Protein AF-A0A0K8T091-F1 (afdb_monomer_lite)

InterPro domains:
  IPR013697 DNA polymerase epsilon, catalytic subunit A, C-terminal [PF08490] (1-32)
  IPR029703 DNA polymerase epsilon catalytic subunit [PTHR10670] (1-314)

Foldseek 3Di:
DCPDPVCVPDADADDWAFPAKQDDDPQAIKGFTDDDPPPRNCRRVPPPDDDDDDDDDDDDDDDPDDPPCPDTDIDGRHLLLLLFDPPVPLSVLLVVLVVVLRVQLVVCVVVVPDPDDDDPPDPPPPDDPDVPQADHQSNDPVSLVVSLCCLLPDSLVSLLVSLVSLCVRDQKDFSVPRPPQPPVVVVDPDGDIDGNSLSSLLSNLVSSCSHVSNNVSSLVSSCVSCVSSVHDCPDPSNDRDRPWDWDKQAFDADPPPRDTGIDTPGRDPQWDADPNDIFGADPPPRDTDDVVVVVVSVVVVVVVVVVCVVPDDDD

Radius of gyration: 24.48 Å; chains: 1; bounding box: 55×67×54 Å

Organism: Lygus hesperus (NCBI:txid30085)

Structure (mmCIF, N/CA/C/O backbone):
data_AF-A0A0K8T091-F1
#
_entry.id   AF-A0A0K8T091-F1
#
loop_
_atom_site.group_PDB
_atom_site.id
_atom_site.type_symbol
_atom_site.label_atom_id
_atom_site.label_alt_id
_atom_site.label_comp_id
_atom_site.label_asym_id
_atom_site.label_entity_id
_atom_site.label_seq_id
_atom_site.pdbx_PDB_ins_code
_atom_site.Cartn_x
_atom_site.Cartn_y
_atom_site.Cartn_z
_atom_site.occupancy
_atom_site.B_iso_or_equiv
_atom_site.auth_seq_id
_atom_site.auth_comp_id
_atom_site.auth_asym_id
_atom_site.auth_atom_id
_atom_site.pdbx_PDB_model_num
ATOM 1 N N . ILE A 1 1 ? 13.531 27.399 -10.467 1.00 62.44 1 ILE A N 1
ATOM 2 C CA . ILE A 1 1 ? 14.689 26.466 -10.498 1.00 62.44 1 ILE A CA 1
ATOM 3 C C . ILE A 1 1 ? 15.254 26.377 -11.910 1.00 62.44 1 ILE A C 1
ATOM 5 O O . ILE A 1 1 ? 16.403 26.752 -12.075 1.00 62.44 1 ILE A O 1
ATOM 9 N N . ARG A 1 2 ? 14.444 26.031 -12.923 1.00 62.47 2 ARG A N 1
ATOM 10 C CA . ARG A 1 2 ? 14.864 25.964 -14.339 1.00 62.47 2 ARG A CA 1
ATOM 11 C C . ARG A 1 2 ? 15.528 27.231 -14.910 1.00 62.47 2 ARG A C 1
ATOM 13 O O . ARG A 1 2 ? 16.331 27.129 -15.818 1.00 62.47 2 ARG A O 1
ATOM 20 N N . SER A 1 3 ? 15.242 28.412 -14.357 1.00 64.62 3 SER A N 1
ATOM 21 C CA . SER A 1 3 ? 15.847 29.687 -14.778 1.00 64.62 3 SER A CA 1
ATOM 22 C C . SER A 1 3 ? 17.256 29.957 -14.231 1.00 64.62 3 SER A C 1
ATOM 24 O O . SER A 1 3 ? 17.820 31.007 -14.525 1.00 64.62 3 SER A O 1
ATOM 26 N N . LYS A 1 4 ? 17.828 29.071 -13.402 1.00 73.75 4 LYS A N 1
ATOM 27 C CA . LYS A 1 4 ? 19.195 29.241 -12.881 1.00 73.75 4 LYS A CA 1
ATOM 28 C C . LYS A 1 4 ? 20.192 28.467 -13.748 1.00 73.75 4 LYS A C 1
ATOM 30 O O . LYS A 1 4 ? 19.947 27.314 -14.094 1.00 73.75 4 LYS A O 1
ATOM 35 N N . GLU A 1 5 ? 21.344 29.078 -14.025 1.00 67.50 5 GLU A N 1
ATOM 36 C CA . GLU A 1 5 ? 22.421 28.518 -14.866 1.00 67.50 5 GLU A CA 1
ATOM 37 C C . GLU A 1 5 ? 22.848 27.098 -14.465 1.00 67.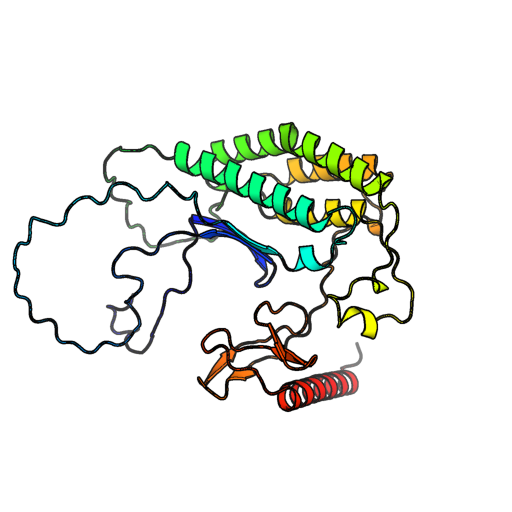50 5 GLU A C 1
ATOM 39 O O . GLU A 1 5 ? 23.002 26.233 -15.320 1.00 67.50 5 GLU A O 1
ATOM 44 N N . LEU A 1 6 ? 22.896 26.813 -13.160 1.00 72.81 6 LEU A N 1
ATOM 45 C CA . LEU A 1 6 ? 23.246 25.499 -12.601 1.00 72.81 6 LEU A CA 1
ATOM 46 C C . LEU A 1 6 ? 22.321 24.337 -13.019 1.00 72.81 6 LEU A C 1
ATOM 48 O O . LEU A 1 6 ? 22.701 23.185 -12.842 1.00 72.81 6 LEU A O 1
ATOM 52 N N . PHE A 1 7 ? 21.122 24.606 -13.548 1.00 72.50 7 PHE A N 1
ATOM 53 C CA . PHE A 1 7 ? 20.117 23.578 -13.856 1.00 72.50 7 PHE A CA 1
ATOM 54 C C . PHE A 1 7 ? 19.773 23.469 -15.351 1.00 72.50 7 PHE A C 1
ATOM 56 O O . PHE A 1 7 ? 18.767 22.855 -15.694 1.00 72.50 7 PHE A O 1
ATOM 63 N N . HIS A 1 8 ? 20.604 24.020 -16.246 1.00 68.12 8 HIS A N 1
ATOM 64 C CA . HIS A 1 8 ? 20.373 23.968 -17.702 1.00 68.12 8 HIS A CA 1
ATOM 65 C C . HIS A 1 8 ? 20.443 22.550 -18.304 1.00 68.12 8 HIS A C 1
ATOM 67 O O . HIS A 1 8 ? 19.979 22.345 -19.419 1.00 68.12 8 HIS A O 1
ATOM 73 N N . GLY A 1 9 ? 20.986 21.570 -17.573 1.00 71.69 9 GLY A N 1
ATOM 74 C CA . GLY A 1 9 ? 21.021 20.157 -17.972 1.00 71.69 9 GLY A CA 1
ATOM 75 C C . GLY A 1 9 ? 19.934 19.282 -17.339 1.00 71.69 9 GLY A C 1
ATOM 76 O O . GLY A 1 9 ? 20.007 18.065 -17.465 1.00 71.69 9 GLY A O 1
ATOM 77 N N . ILE A 1 10 ? 18.968 19.863 -16.616 1.00 75.56 10 ILE A N 1
ATOM 78 C CA . ILE A 1 10 ? 17.930 19.102 -15.909 1.00 75.56 10 ILE A CA 1
ATOM 79 C C . ILE A 1 10 ? 16.576 19.322 -16.581 1.00 75.56 10 ILE A C 1
ATOM 81 O O . ILE A 1 10 ? 15.999 20.409 -16.509 1.00 75.56 10 ILE A O 1
ATOM 85 N N . GLN A 1 11 ? 16.035 18.256 -17.166 1.00 72.44 11 GLN A N 1
ATOM 86 C CA . GLN A 1 11 ? 14.636 18.191 -17.570 1.00 72.44 11 GLN A CA 1
ATOM 87 C C . GLN A 1 11 ? 13.821 17.603 -16.414 1.00 72.44 11 GLN A C 1
ATOM 89 O O . GLN A 1 11 ? 14.150 16.553 -15.873 1.00 72.44 11 GLN A O 1
ATOM 94 N N . MET A 1 12 ? 12.764 18.301 -16.012 1.00 74.94 12 MET A N 1
ATOM 95 C CA . MET A 1 12 ? 11.788 17.809 -15.038 1.00 74.94 12 MET A CA 1
ATOM 96 C C . MET A 1 12 ? 10.432 17.835 -15.722 1.00 74.94 12 MET A C 1
ATOM 98 O O . MET A 1 12 ? 10.147 18.803 -16.415 1.00 74.94 12 MET A O 1
ATOM 102 N N . THR A 1 13 ? 9.589 16.845 -15.504 1.00 74.69 13 THR A N 1
ATOM 103 C CA . THR A 1 13 ? 8.189 16.844 -15.944 1.00 74.69 13 THR A CA 1
ATOM 104 C C . THR A 1 13 ? 7.305 16.614 -14.730 1.00 74.69 13 THR A C 1
ATOM 106 O O . THR A 1 13 ? 7.729 16.007 -13.744 1.00 74.69 13 THR A O 1
ATOM 109 N N . TYR A 1 14 ? 6.088 17.145 -14.769 1.00 78.75 14 TYR A N 1
ATOM 110 C CA . TYR A 1 14 ? 5.086 16.844 -13.756 1.00 78.75 14 TYR A CA 1
ATOM 111 C C . TYR A 1 14 ? 4.308 15.621 -14.225 1.00 78.75 14 TYR A C 1
ATOM 113 O O . TYR A 1 14 ? 3.779 15.631 -15.329 1.00 78.75 14 TYR A O 1
ATOM 121 N N . ASN A 1 15 ? 4.270 14.574 -13.405 1.00 75.12 15 ASN A N 1
ATOM 122 C CA . ASN A 1 15 ? 3.468 13.388 -13.701 1.00 75.12 15 ASN A CA 1
ATOM 123 C C . ASN A 1 15 ? 2.081 13.507 -13.057 1.00 75.12 15 ASN A C 1
ATOM 125 O O . ASN A 1 15 ? 1.057 13.367 -13.712 1.00 75.12 15 ASN A O 1
ATOM 129 N N . GLN A 1 16 ? 2.047 13.817 -11.761 1.00 79.44 16 GLN A N 1
ATOM 130 C CA . GLN A 1 16 ? 0.814 13.890 -10.983 1.00 79.44 16 GLN A CA 1
ATOM 131 C C . GLN A 1 16 ? 0.869 15.050 -9.991 1.00 79.44 16 GLN A C 1
ATOM 133 O O . GLN A 1 16 ? 1.943 15.459 -9.540 1.00 79.44 16 GLN A O 1
ATOM 138 N N . CYS A 1 17 ? -0.309 15.563 -9.649 1.00 86.06 17 CYS A N 1
ATOM 139 C CA . CYS A 1 17 ? -0.518 16.540 -8.593 1.00 86.06 17 CYS A CA 1
ATOM 140 C C . CYS A 1 17 ? -1.515 15.958 -7.589 1.00 86.06 17 CYS A C 1
ATOM 142 O O . CYS A 1 17 ? -2.469 15.292 -7.986 1.00 86.06 17 CYS A O 1
ATOM 144 N N . TRP A 1 18 ? -1.283 16.197 -6.302 1.00 89.56 18 TRP A N 1
ATOM 145 C CA . TRP A 1 18 ? -2.121 15.702 -5.216 1.00 89.56 18 TRP A CA 1
ATOM 146 C C . TRP A 1 18 ? -2.543 16.868 -4.336 1.00 89.56 18 TRP A C 1
ATOM 148 O O . TRP A 1 18 ? -1.690 17.641 -3.898 1.00 89.56 18 TRP A O 1
ATOM 158 N N . GLU A 1 19 ? -3.838 16.973 -4.058 1.00 89.00 19 GLU A N 1
ATOM 159 C CA . GLU A 1 19 ? -4.369 17.947 -3.094 1.00 89.00 19 GLU A CA 1
ATOM 160 C C . GLU A 1 19 ? -4.463 17.347 -1.692 1.00 89.00 19 GLU A C 1
ATOM 162 O O . GLU A 1 19 ? -4.237 18.025 -0.692 1.00 89.00 19 GLU A O 1
ATOM 167 N N . TYR A 1 20 ? -4.726 16.043 -1.624 1.00 90.75 20 TYR A N 1
ATOM 168 C CA . TYR A 1 20 ? -4.659 15.247 -0.409 1.00 90.75 20 TYR A CA 1
ATOM 169 C C . TYR A 1 20 ? -4.075 13.879 -0.750 1.00 90.75 20 TYR A C 1
ATOM 171 O O . TYR A 1 20 ? -4.481 13.274 -1.737 1.00 90.75 20 TYR A O 1
ATOM 179 N N . LEU A 1 21 ? -3.118 13.393 0.041 1.00 93.06 21 LEU A N 1
ATOM 180 C CA . LEU A 1 21 ? -2.424 12.133 -0.215 1.00 93.06 21 LEU A CA 1
ATOM 181 C C . LEU A 1 21 ? -2.157 11.400 1.098 1.00 93.06 21 LEU A C 1
ATOM 183 O O . LEU A 1 21 ? -1.539 11.944 2.011 1.00 93.06 21 LEU A O 1
ATOM 187 N N . MET A 1 22 ? -2.582 10.144 1.153 1.00 94.06 22 MET A N 1
ATOM 188 C CA . MET A 1 22 ? -2.135 9.158 2.126 1.00 94.06 22 MET A CA 1
ATOM 189 C C . MET A 1 22 ? -1.116 8.257 1.432 1.00 94.06 22 MET A C 1
ATOM 191 O O . MET A 1 22 ? -1.416 7.644 0.408 1.00 94.06 22 MET A O 1
ATOM 195 N N . TRP A 1 23 ? 0.094 8.191 1.977 1.00 94.25 23 TRP A N 1
ATOM 196 C CA . TRP A 1 23 ? 1.214 7.491 1.357 1.00 94.25 23 TRP A CA 1
ATOM 197 C C . TRP A 1 23 ? 1.823 6.511 2.360 1.00 94.25 23 TRP A C 1
ATOM 199 O O . TRP A 1 23 ? 2.210 6.928 3.451 1.00 94.25 23 TRP A O 1
ATOM 209 N N . LEU A 1 24 ? 1.907 5.227 1.997 1.00 93.88 24 LEU A N 1
ATOM 210 C CA . LEU A 1 24 ? 2.607 4.188 2.765 1.00 93.88 24 LEU A CA 1
ATOM 211 C C . LEU A 1 24 ? 3.875 3.708 2.056 1.00 93.88 24 LEU A C 1
ATOM 213 O O . LEU A 1 24 ? 4.910 3.577 2.705 1.00 93.88 24 LEU A O 1
ATOM 217 N N . ASP A 1 25 ? 3.773 3.415 0.760 1.00 92.00 25 ASP A N 1
ATOM 218 C CA . ASP A 1 25 ? 4.877 3.031 -0.121 1.00 92.00 25 ASP A CA 1
ATOM 219 C C . ASP A 1 25 ? 4.509 3.319 -1.603 1.00 92.00 25 ASP A C 1
ATOM 221 O O . ASP A 1 25 ? 3.380 3.744 -1.880 1.00 92.00 25 ASP A O 1
ATOM 225 N N . PRO A 1 26 ? 5.414 3.134 -2.589 1.00 89.12 26 PRO A N 1
ATOM 226 C CA . PRO A 1 26 ? 5.085 3.355 -4.001 1.00 89.12 26 PRO A CA 1
ATOM 227 C C . PRO A 1 26 ? 3.880 2.549 -4.522 1.00 89.12 26 PRO A C 1
ATOM 229 O O . PRO A 1 26 ? 3.174 3.031 -5.406 1.00 89.12 26 PRO A O 1
ATOM 232 N N . ALA A 1 27 ? 3.615 1.363 -3.969 1.00 90.38 27 ALA A N 1
ATOM 233 C CA . ALA A 1 27 ? 2.507 0.481 -4.343 1.00 90.38 27 ALA A CA 1
ATOM 234 C C . ALA A 1 27 ? 1.260 0.643 -3.452 1.00 90.38 27 ALA A C 1
ATOM 236 O O . ALA A 1 27 ? 0.197 0.110 -3.766 1.00 90.38 27 ALA A O 1
ATOM 237 N N . ASN A 1 28 ? 1.383 1.381 -2.348 1.00 93.44 28 ASN A N 1
ATOM 238 C CA . ASN A 1 28 ? 0.340 1.615 -1.359 1.00 93.44 28 ASN A CA 1
ATOM 239 C C . ASN A 1 28 ? 0.195 3.117 -1.093 1.00 93.44 28 ASN A C 1
ATOM 241 O O . ASN A 1 28 ? 0.795 3.680 -0.173 1.00 93.44 28 ASN A O 1
ATOM 245 N N . HIS A 1 29 ? -0.619 3.773 -1.910 1.00 94.94 29 HIS A N 1
ATOM 246 C CA . HIS A 1 29 ? -0.971 5.173 -1.763 1.00 94.94 29 HIS A CA 1
ATOM 247 C C . HIS A 1 29 ? -2.372 5.458 -2.307 1.00 94.94 29 HIS A C 1
ATOM 249 O O . HIS A 1 29 ? -2.874 4.813 -3.224 1.00 94.94 29 HIS A O 1
ATOM 255 N N . GLY A 1 30 ? -3.007 6.492 -1.778 1.00 95.12 30 GLY A N 1
ATOM 256 C CA . GLY A 1 30 ? -4.276 6.962 -2.304 1.00 95.12 30 GLY A CA 1
ATOM 257 C C . GLY A 1 30 ? -4.564 8.378 -1.864 1.00 95.12 30 GLY A C 1
ATOM 258 O O . GLY A 1 30 ? -4.024 8.861 -0.869 1.00 95.12 30 GLY A O 1
ATOM 259 N N . GLY A 1 31 ? -5.395 9.069 -2.621 1.00 94.25 31 GLY A N 1
ATOM 260 C CA . GLY A 1 31 ? -5.594 10.488 -2.409 1.00 94.25 31 GLY A CA 1
ATOM 261 C C . GLY A 1 31 ? -6.461 11.122 -3.473 1.00 94.25 31 GLY A C 1
ATOM 262 O O . GLY A 1 31 ? -6.962 10.453 -4.372 1.00 94.25 31 GLY A O 1
ATOM 263 N N . ILE A 1 32 ? -6.606 12.432 -3.365 1.00 93.12 32 ILE A N 1
ATOM 264 C CA . ILE A 1 32 ? -7.355 13.244 -4.312 1.00 93.12 32 ILE A CA 1
ATOM 265 C C . ILE A 1 32 ? -6.381 13.873 -5.288 1.00 93.12 32 ILE A C 1
ATOM 267 O O . ILE A 1 32 ? -5.465 14.611 -4.894 1.00 93.12 32 ILE A O 1
ATOM 271 N N . ARG A 1 33 ? -6.571 13.533 -6.563 1.00 91.19 33 ARG A N 1
ATOM 272 C CA . ARG A 1 33 ? -5.761 14.065 -7.648 1.00 91.19 33 ARG A CA 1
ATOM 273 C C . ARG A 1 33 ? -6.110 15.536 -7.846 1.00 91.19 33 ARG A C 1
ATOM 275 O O . ARG A 1 33 ? -7.268 15.894 -8.022 1.00 91.19 33 ARG A O 1
ATOM 282 N N . GLY A 1 34 ? -5.082 16.373 -7.825 1.00 86.81 34 GLY A N 1
ATOM 283 C CA . GLY A 1 34 ? -5.188 17.788 -8.146 1.00 86.81 34 GLY A CA 1
ATOM 284 C C . GLY A 1 34 ? -5.024 18.051 -9.633 1.00 86.81 34 GLY A C 1
ATOM 285 O O . GLY A 1 34 ? -4.370 17.294 -10.357 1.00 86.81 34 GLY A O 1
ATOM 286 N N . THR A 1 35 ? -5.552 19.184 -10.083 1.00 83.44 35 THR A N 1
ATOM 287 C CA . THR A 1 35 ? -5.293 19.677 -11.440 1.00 83.44 35 THR A CA 1
ATOM 288 C C . THR A 1 35 ? -3.956 20.413 -11.501 1.00 83.44 35 THR A C 1
ATOM 290 O O . THR A 1 35 ? -3.659 21.264 -10.659 1.00 83.44 35 THR A O 1
ATOM 293 N N . LEU A 1 36 ? -3.132 20.117 -12.510 1.00 78.12 36 LEU A N 1
ATOM 294 C CA . LEU A 1 36 ? -1.927 20.906 -12.760 1.00 78.12 36 LEU A CA 1
ATOM 295 C C . LEU A 1 36 ? -2.320 22.322 -13.225 1.00 78.12 36 LEU A C 1
ATOM 297 O O . LEU A 1 36 ? -3.209 22.455 -14.069 1.00 78.12 36 LEU A O 1
ATOM 301 N N . PRO A 1 37 ? -1.648 23.387 -12.744 1.00 73.25 37 PRO A N 1
ATOM 302 C CA . PRO A 1 37 ? -1.883 24.737 -13.241 1.00 73.25 37 PRO A CA 1
ATOM 303 C C . PRO A 1 37 ? -1.727 24.821 -14.766 1.00 73.25 37 PRO A C 1
ATOM 305 O O . PRO A 1 37 ? -0.837 24.192 -15.347 1.00 73.25 37 PRO A O 1
ATOM 308 N N . ARG A 1 38 ? -2.560 25.639 -15.421 1.00 66.81 38 ARG A N 1
ATOM 309 C CA . ARG A 1 38 ? -2.486 25.859 -16.876 1.00 66.81 38 ARG A CA 1
ATOM 310 C C . ARG A 1 38 ? -1.067 26.296 -17.275 1.00 66.81 38 ARG A C 1
ATOM 312 O O . ARG A 1 38 ? -0.503 27.203 -16.665 1.00 66.81 38 ARG A O 1
ATOM 319 N N . GLY A 1 39 ? -0.484 25.630 -18.275 1.00 64.88 39 GLY A N 1
ATOM 320 C CA . GLY A 1 39 ? 0.890 25.862 -18.745 1.00 64.88 39 GLY A CA 1
ATOM 321 C C . GLY A 1 39 ? 1.991 25.075 -18.015 1.00 64.88 39 GLY A C 1
ATOM 322 O O . GLY A 1 39 ? 3.144 25.147 -18.433 1.00 64.88 39 GLY A O 1
ATOM 323 N N . LEU A 1 40 ? 1.673 24.310 -16.957 1.00 65.38 40 LEU A N 1
ATOM 324 C CA . LEU A 1 40 ? 2.628 23.389 -16.316 1.00 65.38 40 LEU A CA 1
ATOM 325 C C . LEU A 1 40 ? 2.614 21.974 -16.917 1.00 65.38 40 LEU A C 1
ATOM 327 O O . LEU A 1 40 ? 3.644 21.305 -16.851 1.00 65.38 40 LEU A O 1
ATOM 331 N N . GLY A 1 41 ? 1.495 21.535 -17.505 1.00 58.16 41 GLY A N 1
ATOM 332 C CA . GLY A 1 41 ? 1.387 20.233 -18.183 1.00 58.16 41 GLY A CA 1
ATOM 333 C C . GLY A 1 41 ? 2.317 20.120 -19.396 1.00 58.16 41 GLY A C 1
ATOM 334 O O . GLY A 1 41 ? 3.060 19.152 -19.510 1.00 58.16 41 GLY A O 1
ATOM 335 N N . ASP A 1 42 ? 2.388 21.179 -20.208 1.00 53.03 42 ASP A N 1
ATOM 336 C CA . ASP A 1 42 ? 3.240 21.249 -21.409 1.00 53.03 42 ASP A CA 1
ATOM 337 C C . ASP A 1 42 ? 4.708 21.580 -21.095 1.00 53.03 42 ASP A C 1
ATOM 339 O O . ASP A 1 42 ? 5.567 21.599 -21.978 1.00 53.03 42 ASP A O 1
ATOM 343 N N . ALA A 1 43 ? 5.032 21.871 -19.830 1.00 50.28 43 ALA A N 1
ATOM 344 C CA . ALA A 1 43 ? 6.352 22.320 -19.407 1.00 50.28 43 ALA A CA 1
ATOM 345 C C . ALA A 1 43 ? 7.341 21.146 -19.307 1.00 50.28 43 ALA A C 1
ATOM 347 O O . ALA A 1 43 ? 7.941 20.912 -18.252 1.00 50.28 43 ALA A O 1
ATOM 348 N N . GLY A 1 44 ? 7.543 20.433 -20.410 1.00 45.72 44 GLY A N 1
ATOM 349 C CA . GLY A 1 44 ? 8.484 19.327 -20.534 1.00 45.72 44 GLY A CA 1
ATOM 350 C C . GLY A 1 44 ? 8.425 18.586 -21.868 1.00 45.72 44 GLY A C 1
ATOM 351 O O . GLY A 1 44 ? 9.362 17.844 -22.159 1.00 45.72 44 GLY A O 1
ATOM 352 N N . GLU A 1 45 ? 7.413 18.837 -22.700 1.00 41.12 45 GLU A N 1
ATOM 353 C CA . GLU A 1 45 ? 7.468 18.500 -24.119 1.00 41.12 45 GLU A CA 1
ATOM 354 C C . GLU A 1 45 ? 8.234 19.610 -24.838 1.00 41.12 45 GLU A C 1
ATOM 356 O O . GLU A 1 45 ? 7.830 20.772 -24.853 1.00 41.12 45 GLU A O 1
ATOM 361 N N . GLY A 1 46 ? 9.406 19.276 -25.374 1.00 40.75 46 GLY A N 1
ATOM 362 C CA . GLY A 1 46 ? 10.221 20.198 -26.154 1.00 40.75 46 GLY A CA 1
ATOM 363 C C . GLY A 1 46 ? 9.539 20.539 -27.473 1.00 40.75 46 GLY A C 1
ATOM 364 O O . GLY A 1 46 ? 9.935 20.025 -28.513 1.00 40.75 46 GLY A O 1
ATOM 365 N N . ASN A 1 47 ? 8.528 21.405 -27.445 1.00 31.78 47 ASN A N 1
ATOM 366 C CA . ASN A 1 47 ? 8.032 22.037 -28.652 1.00 31.78 47 ASN A CA 1
ATOM 367 C C . ASN A 1 47 ? 8.841 23.317 -28.868 1.00 31.78 47 ASN A C 1
ATOM 369 O O . ASN A 1 47 ? 8.551 24.382 -28.321 1.00 31.78 47 ASN A O 1
ATOM 373 N N . ASP A 1 48 ? 9.912 23.173 -29.643 1.00 36.28 48 ASP A N 1
ATOM 374 C CA . ASP A 1 48 ? 10.671 24.274 -30.218 1.00 36.28 48 ASP A CA 1
ATOM 375 C C . ASP A 1 48 ? 9.762 25.052 -31.182 1.00 36.28 48 ASP A C 1
ATOM 377 O O . ASP A 1 48 ? 9.692 24.788 -32.382 1.00 36.28 48 ASP A O 1
ATOM 381 N N . ARG A 1 49 ? 8.981 25.986 -30.633 1.00 31.55 49 ARG A N 1
ATOM 382 C CA . ARG A 1 49 ? 8.302 27.034 -31.392 1.00 31.55 49 ARG A CA 1
ATOM 383 C C . ARG A 1 49 ? 8.506 28.366 -30.694 1.00 31.55 49 ARG A C 1
ATOM 385 O O . ARG A 1 49 ? 7.802 28.746 -29.766 1.00 31.55 49 ARG A O 1
ATOM 392 N N . THR A 1 50 ? 9.541 29.034 -31.182 1.00 30.38 50 THR A N 1
ATOM 393 C CA . THR A 1 50 ? 9.787 30.475 -31.194 1.00 30.38 50 THR A CA 1
ATOM 394 C C . THR A 1 50 ? 8.607 31.317 -30.687 1.00 30.38 50 THR A C 1
ATOM 396 O O . THR A 1 50 ? 7.588 31.461 -31.359 1.00 30.38 50 THR A O 1
ATOM 399 N N . LEU A 1 51 ? 8.783 31.934 -29.517 1.00 28.66 51 LEU A N 1
ATOM 400 C CA . LEU A 1 51 ? 7.934 33.018 -29.028 1.00 28.66 51 LEU A CA 1
ATOM 401 C C . LEU A 1 51 ? 8.096 34.242 -29.944 1.00 28.66 51 LEU A C 1
ATOM 403 O O . LEU A 1 51 ? 8.980 35.072 -29.738 1.00 28.66 51 LEU A O 1
ATOM 407 N N . SER A 1 52 ? 7.226 34.381 -30.941 1.00 27.55 52 SER A N 1
ATOM 408 C CA . SER A 1 52 ? 6.873 35.692 -31.478 1.00 27.55 52 SER A CA 1
ATOM 409 C C . SER A 1 52 ? 5.709 36.242 -30.661 1.00 27.55 52 SER A C 1
ATOM 411 O O . SER A 1 52 ? 4.572 35.793 -30.783 1.00 27.55 52 SER A O 1
ATOM 413 N N . VAL A 1 53 ? 6.014 37.221 -29.815 1.00 36.41 53 VAL A N 1
ATOM 414 C CA . VAL A 1 53 ? 5.034 38.073 -29.146 1.00 36.41 53 VAL A CA 1
ATOM 415 C C . VAL A 1 53 ? 4.297 38.893 -30.206 1.00 36.41 53 VAL A C 1
ATOM 417 O O . VAL A 1 53 ? 4.857 39.851 -30.735 1.00 36.41 53 VAL A O 1
ATOM 420 N N . HIS A 1 54 ? 3.033 38.576 -30.472 1.00 28.23 54 HIS A N 1
ATOM 421 C CA . HIS A 1 54 ? 2.060 39.581 -30.894 1.00 28.23 54 HIS A CA 1
ATOM 422 C C . HIS A 1 54 ? 0.708 39.291 -30.257 1.00 28.23 54 HIS A C 1
ATOM 424 O O . HIS A 1 54 ? 0.133 38.226 -30.448 1.00 28.23 54 HIS A O 1
ATOM 430 N N . GLY A 1 55 ? 0.268 40.245 -29.435 1.00 40.34 55 GLY A N 1
ATOM 431 C CA . GLY A 1 55 ? -1.024 40.209 -28.783 1.00 40.34 55 GLY A CA 1
ATOM 432 C C . GLY A 1 55 ? -2.143 40.415 -29.791 1.00 40.34 55 GLY A C 1
ATOM 433 O O . GLY A 1 55 ? -2.080 41.324 -30.618 1.00 40.34 55 GLY A O 1
ATOM 434 N N . THR A 1 56 ? -3.183 39.610 -29.653 1.00 26.77 56 THR A N 1
ATOM 435 C CA . THR A 1 56 ? -4.523 39.936 -30.117 1.00 26.77 56 THR A CA 1
ATOM 436 C C . THR A 1 56 ? -5.468 39.634 -28.965 1.00 26.77 56 THR A C 1
ATOM 438 O O . THR A 1 56 ? -5.427 38.562 -28.367 1.00 26.77 56 THR A O 1
ATOM 441 N N . ASN A 1 57 ? -6.219 40.664 -28.584 1.00 39.75 57 ASN A N 1
ATOM 442 C CA . ASN A 1 57 ? -7.361 40.560 -27.694 1.00 39.75 57 ASN A CA 1
ATOM 443 C C . ASN A 1 57 ? -8.415 39.712 -28.403 1.00 39.75 57 ASN A C 1
ATOM 445 O O . ASN A 1 57 ? -8.886 40.143 -29.451 1.00 39.75 57 ASN A O 1
ATOM 449 N N . ASP A 1 58 ? -8.794 38.584 -27.818 1.00 32.31 58 ASP A N 1
ATOM 450 C CA . ASP A 1 58 ? -10.030 37.885 -28.160 1.00 32.31 58 ASP A CA 1
ATOM 451 C C . ASP A 1 58 ? -10.844 37.733 -26.868 1.00 32.31 58 ASP A C 1
ATOM 453 O O . ASP A 1 58 ? -10.706 36.787 -26.092 1.00 32.31 58 ASP A O 1
ATOM 457 N N . GLU A 1 59 ? -11.629 38.778 -26.600 1.00 42.16 59 GLU A N 1
ATOM 458 C CA . GLU A 1 59 ? -12.869 38.694 -25.836 1.00 42.16 59 GLU A CA 1
ATOM 459 C C . GLU A 1 59 ? -13.879 37.990 -26.753 1.00 42.16 59 GLU A C 1
ATOM 461 O O . GLU A 1 59 ? -14.301 38.610 -27.720 1.00 42.16 59 GLU A O 1
ATOM 466 N N . ASP A 1 60 ? -14.159 36.702 -26.520 1.00 40.31 60 ASP A N 1
ATOM 467 C CA . ASP A 1 60 ? -15.389 35.966 -26.892 1.00 40.31 60 ASP A CA 1
ATOM 468 C C . ASP A 1 60 ? -15.091 34.457 -26.995 1.00 40.31 60 ASP A C 1
ATOM 470 O O . ASP A 1 60 ? -14.920 33.903 -28.077 1.00 40.31 60 ASP A O 1
ATOM 474 N N . GLU A 1 61 ? -15.072 33.758 -25.857 1.00 35.81 61 GLU A N 1
ATOM 475 C CA . GLU A 1 61 ? -15.311 32.308 -25.835 1.00 35.81 61 GLU A CA 1
ATOM 476 C C . GLU A 1 61 ? -16.561 32.058 -24.979 1.00 35.81 61 GLU A C 1
ATOM 478 O O . GLU A 1 61 ? -16.609 32.496 -23.822 1.00 35.81 61 GLU A O 1
ATOM 483 N N . PRO A 1 62 ? -17.616 31.431 -25.533 1.00 34.41 62 PRO A N 1
ATOM 484 C CA . PRO A 1 62 ? -18.870 31.247 -24.830 1.00 34.41 62 PRO A CA 1
ATOM 485 C C . PRO A 1 62 ? -18.673 30.302 -23.644 1.00 34.41 62 PRO A C 1
ATOM 487 O O . PRO A 1 62 ? -18.145 29.199 -23.785 1.00 34.41 62 PRO A O 1
ATOM 490 N N . PHE A 1 63 ? -19.155 30.744 -22.481 1.00 36.69 63 PHE A N 1
ATOM 491 C CA . PHE A 1 63 ? -19.370 29.920 -21.298 1.00 36.69 63 PHE A CA 1
ATOM 492 C C . PHE A 1 63 ? -20.105 28.633 -21.697 1.00 36.69 63 PHE A C 1
ATOM 494 O O . PHE A 1 63 ? -21.297 28.658 -22.005 1.00 36.69 63 PHE A O 1
ATOM 501 N N . ARG A 1 64 ? -19.388 27.509 -21.698 1.00 37.44 64 ARG A N 1
ATOM 502 C CA . ARG A 1 64 ? -19.999 26.189 -21.561 1.00 37.44 64 ARG A CA 1
ATOM 503 C C . ARG A 1 64 ? -20.229 25.961 -20.070 1.00 37.44 64 ARG A C 1
ATOM 505 O O . ARG A 1 64 ? -19.352 25.457 -19.382 1.00 37.44 64 ARG A O 1
ATOM 512 N N . ASP A 1 65 ? -21.379 26.429 -19.596 1.00 42.84 65 ASP A N 1
ATOM 513 C CA . ASP A 1 65 ? -22.071 25.790 -18.474 1.00 42.84 65 ASP A CA 1
ATOM 514 C C . ASP A 1 65 ? -22.505 24.386 -18.934 1.00 42.84 65 ASP A C 1
ATOM 516 O O . ASP A 1 65 ? -22.846 24.216 -20.106 1.00 42.84 65 ASP A O 1
ATOM 520 N N . ASP A 1 66 ? -22.489 23.423 -18.009 1.00 38.25 66 ASP A N 1
ATOM 521 C CA . ASP A 1 66 ? -22.802 21.985 -18.148 1.00 38.25 66 ASP A CA 1
ATOM 522 C C . ASP A 1 66 ? -21.591 21.027 -18.250 1.00 38.25 66 ASP A C 1
ATOM 524 O O . ASP A 1 66 ? -21.609 20.056 -19.007 1.00 38.25 66 ASP A O 1
ATOM 528 N N . GLU A 1 67 ? -20.554 21.226 -17.430 1.00 46.34 67 GLU A N 1
ATOM 529 C CA . GLU A 1 67 ? -19.861 20.069 -16.842 1.00 46.34 67 GLU A CA 1
ATOM 530 C C . GLU A 1 67 ? -20.570 19.782 -15.515 1.00 46.34 67 GLU A C 1
ATOM 532 O O . GLU A 1 67 ? -20.479 20.570 -14.573 1.00 46.34 67 GLU A O 1
ATOM 537 N N . GLU A 1 68 ? -21.358 18.702 -15.460 1.00 42.41 68 GLU A N 1
ATOM 538 C CA . GLU A 1 68 ? -21.782 18.117 -14.186 1.00 42.41 68 GLU A CA 1
ATOM 539 C C . GLU A 1 68 ? -20.531 18.050 -13.302 1.00 42.41 68 GLU A C 1
ATOM 541 O O . GLU A 1 68 ? -19.544 17.463 -13.735 1.00 42.41 68 GLU A O 1
ATOM 546 N N . GLU A 1 69 ? -20.534 18.721 -12.142 1.00 49.41 69 GLU A N 1
ATOM 547 C CA . GLU A 1 69 ? -19.416 18.751 -11.186 1.00 49.41 69 GLU A CA 1
ATOM 548 C C . GLU A 1 69 ? -19.083 17.309 -10.764 1.00 49.41 69 GLU A C 1
ATOM 550 O O . GLU A 1 69 ? -19.565 16.790 -9.753 1.00 49.41 69 GLU A O 1
ATOM 555 N N . GLU A 1 70 ? -18.298 16.618 -11.586 1.00 58.47 70 GLU A N 1
ATOM 556 C CA . GLU A 1 70 ? -17.764 15.308 -11.289 1.00 58.47 70 GLU A CA 1
ATOM 557 C C . GLU A 1 70 ? -16.810 15.547 -10.122 1.00 58.47 70 GLU A C 1
ATOM 559 O O . GLU A 1 70 ? -15.846 16.311 -10.220 1.00 58.47 70 GLU A O 1
ATOM 564 N N . GLY A 1 71 ? -17.174 15.012 -8.954 1.00 66.81 71 GLY A N 1
ATOM 565 C CA . GLY A 1 71 ? -16.416 15.230 -7.728 1.00 66.81 71 GLY A CA 1
ATOM 566 C C . GLY A 1 71 ? -14.928 14.889 -7.908 1.00 66.81 71 GLY A C 1
ATOM 567 O O . GLY A 1 71 ? -14.564 14.163 -8.833 1.00 66.81 71 GLY A O 1
ATOM 568 N N . PRO A 1 72 ? -14.052 15.376 -7.015 1.00 83.19 72 PRO A N 1
ATOM 569 C CA . PRO A 1 72 ? -12.607 15.193 -7.145 1.00 83.19 72 PRO A CA 1
ATOM 570 C C . PRO A 1 72 ? -12.222 13.722 -7.379 1.00 83.19 72 PRO A C 1
ATOM 572 O O . PRO A 1 72 ? -12.686 12.835 -6.658 1.00 83.19 72 PRO A O 1
ATOM 575 N N . GLU A 1 73 ? -11.347 13.465 -8.358 1.00 90.25 73 GLU A N 1
ATOM 576 C CA . GLU A 1 73 ? -10.885 12.111 -8.692 1.00 90.25 73 GLU A CA 1
ATOM 577 C C . GLU A 1 73 ? -10.097 11.513 -7.513 1.00 90.25 73 GLU A C 1
ATOM 579 O O . GLU A 1 73 ? -9.018 11.993 -7.146 1.00 90.25 73 GLU A O 1
ATOM 584 N N . ILE A 1 74 ? -10.631 10.437 -6.926 1.00 92.50 74 ILE A N 1
ATOM 585 C CA . ILE A 1 74 ? -9.968 9.683 -5.857 1.00 92.50 74 ILE A CA 1
ATOM 586 C C . ILE A 1 74 ? -9.172 8.535 -6.472 1.00 92.50 74 ILE A C 1
ATOM 588 O O . ILE A 1 74 ? -9.734 7.592 -7.029 1.00 92.50 74 ILE A O 1
ATOM 59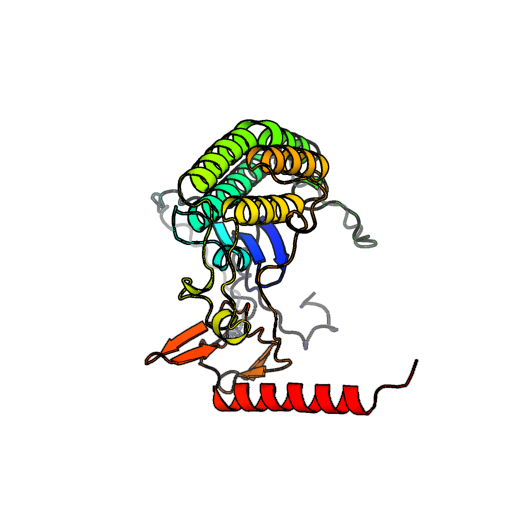2 N N . VAL A 1 75 ? -7.855 8.571 -6.298 1.00 93.44 75 VAL A N 1
ATOM 593 C CA . VAL A 1 75 ? -6.962 7.473 -6.670 1.00 93.44 75 VAL A CA 1
ATOM 594 C C . VAL A 1 75 ? -6.823 6.515 -5.488 1.00 93.44 75 VAL A C 1
ATOM 596 O O . VAL A 1 75 ? -6.526 6.933 -4.369 1.00 93.44 75 VAL A O 1
ATOM 599 N N . MET A 1 76 ? -7.004 5.219 -5.747 1.00 93.94 76 MET A N 1
ATOM 600 C CA . MET A 1 76 ? -7.016 4.147 -4.743 1.00 93.94 76 MET A CA 1
ATOM 601 C C . MET A 1 76 ? -5.979 3.058 -5.061 1.00 93.94 76 MET A C 1
ATOM 603 O O . MET A 1 76 ? -6.332 1.896 -5.246 1.00 93.94 76 MET A O 1
ATOM 607 N N . ASN A 1 77 ? -4.695 3.419 -5.134 1.00 93.62 77 ASN A N 1
ATOM 608 C CA . ASN A 1 77 ? -3.615 2.474 -5.434 1.00 93.62 77 ASN A CA 1
ATOM 609 C C . ASN A 1 77 ? -3.115 1.769 -4.159 1.00 93.62 77 ASN A C 1
ATOM 611 O O . ASN A 1 77 ? -2.063 2.101 -3.620 1.00 93.62 77 ASN A O 1
ATOM 615 N N . TRP A 1 78 ? -3.892 0.809 -3.657 1.00 94.00 78 TRP A N 1
ATOM 616 C CA . TRP A 1 78 ? -3.586 0.064 -2.432 1.00 94.00 78 TRP A CA 1
ATOM 617 C C . TRP A 1 78 ? -3.333 -1.413 -2.730 1.00 94.00 78 TRP A C 1
ATOM 619 O O . TRP A 1 78 ? -4.242 -2.233 -2.590 1.00 94.00 78 TRP A O 1
ATOM 629 N N . ASN A 1 79 ? -2.097 -1.764 -3.092 1.00 91.75 79 ASN A N 1
ATOM 630 C CA . ASN A 1 79 ? -1.688 -3.150 -3.333 1.00 91.75 79 ASN A CA 1
ATOM 631 C C . ASN A 1 79 ? -2.050 -4.091 -2.164 1.00 91.75 79 ASN A C 1
ATOM 633 O O . ASN A 1 79 ? -2.550 -5.187 -2.394 1.00 91.75 79 ASN A O 1
ATOM 637 N N . LEU A 1 80 ? -1.923 -3.638 -0.910 1.00 90.75 80 LEU A N 1
ATOM 638 C CA . LEU A 1 80 ? -2.279 -4.423 0.279 1.00 90.75 80 LEU A CA 1
ATOM 639 C C . LEU A 1 80 ? -3.737 -4.909 0.280 1.00 90.75 80 LEU A C 1
ATOM 641 O O . LEU A 1 80 ? -4.055 -5.909 0.920 1.00 90.75 80 LEU A O 1
ATOM 645 N N . SER A 1 81 ? -4.627 -4.218 -0.440 1.00 92.00 81 SER A N 1
ATOM 646 C CA . SER A 1 81 ? -6.031 -4.614 -0.541 1.00 92.00 81 SER A CA 1
ATOM 647 C C . SER A 1 81 ? -6.238 -5.805 -1.474 1.00 92.00 81 SER A C 1
ATOM 649 O O . SER A 1 81 ? -7.181 -6.558 -1.258 1.00 92.00 81 SER A O 1
ATOM 651 N N . GLU A 1 82 ? -5.330 -6.048 -2.427 1.00 88.69 82 GLU A N 1
ATOM 652 C CA . GLU A 1 82 ? -5.366 -7.214 -3.325 1.00 88.69 82 GLU A CA 1
ATOM 653 C C . GLU A 1 82 ? -5.172 -8.535 -2.557 1.00 88.69 82 GLU A C 1
ATOM 655 O O . GLU A 1 82 ? -5.610 -9.590 -3.008 1.00 88.69 82 GLU A O 1
ATOM 660 N N . PHE A 1 83 ? -4.576 -8.470 -1.360 1.00 87.69 83 PHE A N 1
ATOM 661 C CA . PHE A 1 83 ? -4.373 -9.609 -0.458 1.00 87.69 83 PHE A CA 1
ATOM 662 C C . PHE A 1 83 ? -5.571 -9.875 0.467 1.00 87.69 83 PHE A C 1
ATOM 664 O O . PHE A 1 83 ? -5.550 -10.817 1.263 1.00 87.69 83 PHE A O 1
ATOM 671 N N . LEU A 1 84 ? -6.631 -9.064 0.385 1.00 91.69 84 LEU A N 1
ATOM 672 C CA . LEU A 1 84 ? -7.890 -9.318 1.081 1.00 91.69 84 LEU A CA 1
ATOM 673 C C . LEU A 1 84 ? -8.822 -10.167 0.199 1.00 91.69 84 LEU A C 1
ATOM 675 O O . LEU A 1 84 ? -8.841 -9.976 -1.015 1.00 91.69 84 LEU A O 1
ATOM 679 N N . PRO A 1 85 ? -9.637 -11.075 0.768 1.00 92.06 85 PRO A N 1
ATOM 680 C CA . PRO A 1 85 ? -10.567 -11.887 -0.023 1.00 92.06 85 PRO A CA 1
ATOM 681 C C . PRO A 1 85 ? -11.591 -11.056 -0.803 1.00 92.06 85 PRO A C 1
ATOM 683 O O . PRO A 1 85 ? -12.182 -10.107 -0.274 1.00 92.06 85 PRO A O 1
ATOM 686 N N . GLU A 1 86 ? -11.859 -11.439 -2.050 1.00 91.69 86 GLU A N 1
ATOM 687 C CA . GLU A 1 86 ? -12.984 -10.885 -2.812 1.00 91.69 86 GLU A CA 1
ATOM 688 C C . GLU A 1 86 ? -14.323 -11.382 -2.236 1.00 91.69 86 GLU A C 1
ATOM 690 O O . GLU A 1 86 ? -15.333 -10.667 -2.221 1.00 91.69 86 GLU A O 1
ATOM 695 N N . GLU A 1 87 ? -14.331 -12.592 -1.668 1.00 92.31 87 GLU A N 1
ATOM 696 C CA . GLU A 1 87 ? -15.481 -13.172 -0.991 1.00 92.31 87 GLU A CA 1
ATOM 697 C C . GLU A 1 87 ? -15.943 -12.312 0.180 1.00 92.31 87 GLU A C 1
ATOM 699 O O . GLU A 1 87 ? -15.167 -11.691 0.898 1.00 92.31 87 GLU A O 1
ATOM 704 N N . ALA A 1 88 ? -17.259 -12.280 0.394 1.00 93.31 88 ALA A N 1
ATOM 705 C CA . ALA A 1 88 ? -17.895 -11.389 1.363 1.00 93.31 88 ALA A CA 1
ATOM 706 C C . ALA A 1 88 ? -17.584 -9.888 1.157 1.00 93.31 88 ALA A C 1
ATOM 708 O O . ALA A 1 88 ? -17.948 -9.091 2.025 1.00 93.31 88 ALA A O 1
ATOM 709 N N . ASN A 1 89 ? -17.031 -9.504 -0.004 1.00 95.44 89 ASN A N 1
ATOM 710 C CA . ASN A 1 89 ? -16.724 -8.132 -0.400 1.00 95.44 89 ASN A CA 1
ATOM 711 C C . ASN A 1 89 ? -15.723 -7.435 0.544 1.00 95.44 89 ASN A C 1
ATOM 713 O O . ASN A 1 89 ? -15.891 -6.256 0.867 1.00 95.44 89 ASN A O 1
ATOM 717 N N . VAL A 1 90 ? -14.703 -8.155 1.032 1.00 96.44 90 VAL A N 1
ATOM 718 C CA . VAL A 1 90 ? -13.729 -7.578 1.979 1.00 96.44 90 VAL A CA 1
ATOM 719 C C . VAL A 1 90 ? -12.924 -6.456 1.316 1.00 96.44 90 VAL A C 1
ATOM 721 O O . VAL A 1 90 ? -12.823 -5.373 1.896 1.00 96.44 90 VAL A O 1
ATOM 724 N N . GLN A 1 91 ? -12.450 -6.661 0.081 1.00 95.31 91 GLN A N 1
ATOM 725 C CA . GLN A 1 91 ? -11.757 -5.621 -0.696 1.00 95.31 91 GLN A CA 1
ATOM 726 C C . GLN A 1 91 ? -12.622 -4.368 -0.893 1.00 95.31 91 GLN A C 1
ATOM 728 O O . GLN A 1 91 ? -12.206 -3.256 -0.571 1.00 95.31 91 GLN A O 1
ATOM 733 N N . GLY A 1 92 ? -13.875 -4.527 -1.336 1.00 96.56 92 GLY A N 1
ATOM 734 C CA . GLY A 1 92 ? -14.766 -3.386 -1.550 1.00 96.56 92 GLY A CA 1
ATOM 735 C C . GLY A 1 92 ? -15.107 -2.644 -0.256 1.00 96.56 92 GLY A C 1
ATOM 736 O O . GLY A 1 92 ? -15.253 -1.419 -0.265 1.00 96.56 92 GLY A O 1
ATOM 737 N N . HIS A 1 93 ? -15.190 -3.342 0.882 1.00 97.56 93 HIS A N 1
ATOM 738 C CA . HIS A 1 93 ? -15.315 -2.694 2.189 1.00 97.56 93 HIS A CA 1
ATOM 739 C C . HIS A 1 93 ? -14.088 -1.863 2.550 1.00 97.56 93 HIS A C 1
ATOM 741 O O . HIS A 1 93 ? -14.260 -0.754 3.057 1.00 97.56 93 HIS A O 1
ATOM 747 N N . PHE A 1 94 ? -12.884 -2.360 2.265 1.00 97.88 94 PHE A N 1
ATOM 748 C CA . PHE A 1 94 ? -11.648 -1.615 2.490 1.00 97.88 94 PHE A CA 1
ATOM 749 C C . PHE A 1 94 ? -11.649 -0.334 1.651 1.00 97.88 94 PHE A C 1
ATOM 751 O O . PHE A 1 94 ? -11.575 0.762 2.209 1.00 97.88 94 PHE A O 1
ATOM 758 N N . THR A 1 95 ? -11.868 -0.458 0.339 1.00 96.94 95 THR A N 1
ATOM 759 C CA . THR A 1 95 ? -11.896 0.678 -0.592 1.00 96.94 95 THR A CA 1
ATOM 760 C C . THR A 1 95 ? -12.940 1.711 -0.185 1.00 96.94 95 THR A C 1
ATOM 762 O O . THR A 1 95 ? -12.636 2.897 -0.108 1.00 96.94 95 THR A O 1
ATOM 765 N N . THR A 1 96 ? -14.155 1.272 0.161 1.00 96.69 96 THR A N 1
ATOM 766 C CA . THR A 1 96 ? -15.239 2.177 0.576 1.00 96.69 96 THR A CA 1
ATOM 767 C C . THR A 1 96 ? -14.875 2.956 1.836 1.00 96.69 96 THR A C 1
ATOM 769 O O . THR A 1 96 ? -15.136 4.155 1.916 1.00 96.69 96 THR A O 1
ATOM 772 N N . ILE A 1 97 ? -14.295 2.286 2.835 1.00 97.69 97 ILE A N 1
ATOM 773 C CA . ILE A 1 97 ? -13.925 2.910 4.107 1.00 97.69 97 ILE A CA 1
ATOM 774 C C . ILE A 1 97 ? -12.825 3.950 3.902 1.00 97.69 97 ILE A C 1
ATOM 776 O O . ILE A 1 97 ? -12.978 5.087 4.350 1.00 97.69 97 ILE A O 1
ATOM 780 N N . ILE A 1 98 ? -11.751 3.574 3.209 1.00 97.44 98 ILE A N 1
ATOM 781 C CA . ILE A 1 98 ? -10.608 4.457 2.983 1.00 97.44 98 ILE A CA 1
ATOM 782 C C . ILE A 1 98 ? -11.002 5.636 2.085 1.00 97.44 98 ILE A C 1
ATOM 784 O O . ILE A 1 98 ? -10.730 6.777 2.447 1.00 97.44 98 ILE A O 1
ATOM 788 N N . ALA A 1 99 ? -11.742 5.405 0.995 1.00 95.88 99 ALA A N 1
ATOM 789 C CA . ALA A 1 99 ? -12.232 6.481 0.131 1.00 95.88 99 ALA A CA 1
ATOM 790 C C . ALA A 1 99 ? -13.194 7.430 0.868 1.00 95.88 99 ALA A C 1
ATOM 792 O O . ALA A 1 99 ? -13.101 8.649 0.716 1.00 95.88 99 ALA A O 1
ATOM 793 N N . SER A 1 100 ? -14.087 6.895 1.714 1.00 95.25 100 SER A N 1
ATOM 794 C CA . SER A 1 100 ? -14.986 7.716 2.540 1.00 95.25 100 SER A CA 1
ATOM 795 C C . SER A 1 100 ? -14.203 8.583 3.525 1.00 95.25 100 SER A C 1
ATOM 797 O O . SER A 1 100 ? -14.509 9.763 3.670 1.00 95.25 100 SER A O 1
ATOM 799 N N . TYR A 1 101 ? -13.184 8.014 4.179 1.00 96.25 101 TYR A N 1
ATOM 800 C CA . TYR A 1 101 ? -12.301 8.757 5.075 1.00 96.25 101 TYR A CA 1
ATOM 801 C C . TYR A 1 101 ? -11.566 9.877 4.327 1.00 96.25 101 TYR A C 1
ATOM 803 O O . TYR A 1 101 ? -11.673 11.034 4.728 1.00 96.25 101 TYR A O 1
ATOM 811 N N . MET A 1 102 ? -10.908 9.563 3.204 1.00 94.75 102 MET A N 1
ATOM 812 C CA . MET A 1 102 ? -10.210 10.551 2.369 1.00 94.75 102 MET A CA 1
ATOM 813 C C . MET A 1 102 ? -11.141 11.687 1.937 1.00 94.75 102 MET A C 1
ATOM 815 O O . MET A 1 102 ? -10.801 12.858 2.096 1.00 94.75 102 MET A O 1
ATOM 819 N N . SER A 1 103 ? -12.343 11.345 1.466 1.00 93.75 103 SER A N 1
ATOM 820 C CA . SER A 1 103 ? -13.351 12.318 1.035 1.00 93.75 103 SER A CA 1
ATOM 821 C C . SER A 1 103 ? -13.777 13.237 2.177 1.00 93.75 103 SER A C 1
ATOM 823 O O . SER A 1 103 ? -13.822 14.450 2.003 1.00 93.75 103 SER A O 1
ATOM 825 N N . SER A 1 104 ? -14.068 12.682 3.359 1.00 94.44 104 SER A N 1
ATOM 826 C CA . SER A 1 104 ? -14.479 13.470 4.527 1.00 94.44 104 SER A CA 1
ATOM 827 C C . SER A 1 104 ? -13.380 14.421 5.003 1.00 94.44 104 SER A C 1
ATOM 829 O O . SER A 1 104 ? -13.661 15.582 5.292 1.00 94.44 104 SER A O 1
ATOM 831 N N . ILE A 1 105 ? -12.127 13.958 5.055 1.00 93.88 105 ILE A N 1
ATOM 832 C CA . ILE A 1 105 ? -10.988 14.802 5.436 1.00 93.88 105 ILE A CA 1
ATOM 833 C C . ILE A 1 105 ? -10.777 15.923 4.421 1.00 93.88 105 ILE A C 1
ATOM 835 O O . ILE A 1 105 ? -10.635 17.081 4.805 1.00 93.88 105 ILE A O 1
ATOM 839 N N . TYR A 1 106 ? -10.796 15.606 3.131 1.00 91.81 106 TYR A N 1
ATOM 840 C CA . TYR A 1 106 ? -10.603 16.600 2.085 1.00 91.81 106 TYR A CA 1
ATOM 841 C C . TYR A 1 106 ? -11.733 17.629 2.014 1.00 91.81 106 TYR A C 1
ATOM 843 O O . TYR A 1 106 ? -11.466 18.823 1.903 1.00 91.81 106 TYR A O 1
ATOM 851 N N . GLN A 1 107 ? -12.991 17.201 2.139 1.00 91.81 107 GLN A N 1
ATOM 852 C CA . GLN A 1 107 ? -14.130 18.120 2.221 1.00 91.81 107 GLN A CA 1
ATOM 853 C C . GLN A 1 107 ? -14.000 19.059 3.422 1.00 91.81 107 GLN A C 1
ATOM 855 O O . GLN A 1 107 ? -14.280 20.248 3.310 1.00 91.81 107 GLN A O 1
ATOM 860 N N . TYR A 1 108 ? -13.530 18.552 4.564 1.00 91.88 108 TYR A N 1
ATOM 861 C CA . TYR A 1 108 ? -13.269 19.400 5.720 1.00 91.88 108 TYR A CA 1
ATOM 862 C C . TYR A 1 108 ? -12.136 20.399 5.449 1.00 91.88 108 TYR A C 1
ATOM 864 O O . TYR A 1 108 ? -12.293 21.585 5.730 1.00 91.88 108 TYR A O 1
ATOM 872 N N . LEU A 1 109 ? -11.020 19.946 4.867 1.00 88.44 109 LEU A N 1
ATOM 873 C CA . LEU A 1 109 ? -9.875 20.796 4.529 1.00 88.44 109 LEU A CA 1
ATOM 874 C C . LEU A 1 109 ? -10.281 21.935 3.586 1.00 88.44 109 LEU A C 1
ATOM 876 O O . LEU A 1 109 ? -10.061 23.099 3.915 1.00 88.44 109 LEU A O 1
ATOM 880 N N . THR A 1 110 ? -10.952 21.609 2.481 1.00 85.94 110 THR A N 1
ATOM 881 C CA . THR A 1 110 ? -11.418 22.576 1.472 1.00 85.94 110 THR A CA 1
ATOM 882 C C . THR A 1 110 ? -12.434 23.576 2.024 1.00 85.94 110 THR A C 1
ATOM 884 O O . THR A 1 110 ? -12.367 24.756 1.696 1.00 85.94 110 THR A O 1
ATOM 887 N N . GLN A 1 111 ? -13.345 23.148 2.903 1.00 85.06 111 GLN A N 1
ATOM 888 C CA . GLN A 1 111 ? -14.318 24.043 3.545 1.00 85.06 111 GLN A CA 1
ATOM 889 C C . GLN A 1 111 ? -13.708 24.898 4.665 1.00 85.06 111 GLN A C 1
ATOM 891 O O . GLN A 1 111 ? -14.237 25.961 4.991 1.00 85.06 111 GLN A O 1
ATOM 896 N N . SER A 1 112 ? -12.628 24.424 5.291 1.00 71.81 112 SER A N 1
ATOM 897 C CA . SER A 1 112 ? -11.946 25.123 6.384 1.00 71.81 112 SER A CA 1
ATOM 898 C C . SER A 1 112 ? -10.941 26.177 5.909 1.00 71.81 112 SER A C 1
ATOM 900 O O . SER A 1 112 ? -10.578 27.057 6.695 1.00 71.81 112 SER A O 1
ATOM 902 N N . GLU A 1 113 ? -10.519 26.137 4.640 1.00 62.09 113 GLU A N 1
ATOM 903 C CA . GLU A 1 113 ? -9.760 27.230 4.038 1.00 62.09 113 GLU A CA 1
ATOM 904 C C . GLU A 1 113 ? -10.683 28.442 3.799 1.00 62.09 113 GLU A C 1
ATOM 906 O O . GLU A 1 113 ? -11.706 28.327 3.120 1.00 62.09 113 GLU A O 1
ATOM 911 N N . PRO A 1 114 ? -10.371 29.635 4.341 1.00 51.91 114 PRO A N 1
ATOM 912 C CA . PRO A 1 114 ? -11.198 30.809 4.113 1.00 51.91 114 PRO A CA 1
ATOM 913 C C . PRO A 1 114 ? -11.137 31.231 2.639 1.00 51.91 114 PRO A C 1
ATOM 915 O O . PRO A 1 114 ? -10.137 31.775 2.165 1.00 51.91 114 PRO A O 1
ATOM 918 N N . VAL A 1 115 ? -12.250 31.036 1.930 1.00 52.00 115 VAL A N 1
ATOM 919 C CA . VAL A 1 115 ? -12.510 31.625 0.614 1.00 52.00 115 VAL A CA 1
ATOM 920 C C . VAL A 1 115 ? -12.495 33.153 0.769 1.00 52.00 115 VAL A C 1
ATOM 922 O O . VAL A 1 115 ? -13.412 33.746 1.325 1.00 52.00 115 VAL A O 1
ATOM 925 N N . MET A 1 116 ? -11.429 33.783 0.272 1.00 45.25 116 MET A N 1
ATOM 926 C CA . MET A 1 116 ? -11.162 35.230 0.251 1.00 45.25 116 MET A CA 1
ATOM 927 C C . MET A 1 116 ? -10.753 35.906 1.571 1.00 45.25 116 MET A C 1
ATOM 929 O O . MET A 1 116 ? -11.564 36.305 2.402 1.00 45.25 116 MET A O 1
ATOM 933 N N . GLY A 1 117 ? -9.462 36.230 1.650 1.00 37.28 117 GLY A N 1
ATOM 934 C CA . GLY A 1 117 ? -8.929 37.233 2.567 1.00 37.28 117 GLY A CA 1
ATOM 935 C C . GLY A 1 117 ? -7.520 37.650 2.169 1.00 37.28 117 GLY A C 1
ATOM 936 O O . GLY A 1 117 ? -6.584 37.215 2.815 1.00 37.28 117 GLY A O 1
ATOM 937 N N . THR A 1 118 ? -7.412 38.459 1.102 1.00 35.94 118 THR A N 1
ATOM 938 C CA . THR A 1 118 ? -6.213 39.164 0.586 1.00 35.94 118 THR A CA 1
ATOM 939 C C . THR A 1 118 ? -4.941 38.324 0.326 1.00 35.94 118 THR A C 1
ATOM 941 O O . THR A 1 118 ? -4.591 37.421 1.076 1.00 35.94 118 THR A O 1
ATOM 944 N N . PRO A 1 119 ? -4.161 38.612 -0.737 1.00 40.50 119 PRO A N 1
ATOM 945 C CA . PRO A 1 119 ? -2.875 37.958 -0.941 1.00 40.50 119 PRO A CA 1
ATOM 946 C C . PRO A 1 119 ? -1.894 38.495 0.106 1.00 40.50 119 PRO A C 1
ATOM 948 O O . PRO A 1 119 ? -1.145 39.444 -0.135 1.00 40.50 119 PRO A O 1
ATOM 951 N N . VAL A 1 120 ? -1.901 37.911 1.303 1.00 39.75 120 VAL A N 1
ATOM 952 C CA . VAL A 1 120 ? -0.818 38.104 2.258 1.00 39.75 120 VAL A CA 1
ATOM 953 C C . VAL A 1 120 ? 0.410 37.497 1.597 1.00 39.75 120 VAL A C 1
ATOM 955 O O . VAL A 1 120 ? 0.528 36.281 1.452 1.00 39.75 120 VAL A O 1
ATOM 958 N N . ARG A 1 121 ? 1.318 38.363 1.135 1.00 39.03 121 ARG A N 1
ATOM 959 C CA . ARG A 1 121 ? 2.665 37.966 0.728 1.00 39.03 121 ARG A CA 1
ATOM 960 C C . ARG A 1 121 ? 3.232 37.086 1.839 1.00 39.03 121 ARG A C 1
ATOM 962 O O . ARG A 1 121 ? 3.568 37.598 2.906 1.00 39.03 121 ARG A O 1
ATOM 969 N N . ARG A 1 122 ? 3.348 35.777 1.586 1.00 44.41 122 ARG A N 1
ATOM 970 C CA . ARG A 1 122 ? 4.193 34.892 2.391 1.00 44.41 122 ARG A CA 1
ATOM 971 C C . ARG A 1 122 ? 5.554 35.588 2.497 1.00 44.41 122 ARG A C 1
ATOM 973 O O . ARG A 1 122 ? 6.122 35.903 1.446 1.00 44.41 122 ARG A O 1
ATOM 980 N N . PRO A 1 123 ? 6.086 35.877 3.697 1.00 36.03 123 PRO A N 1
ATOM 981 C CA . PRO A 1 123 ? 7.469 36.294 3.801 1.00 36.03 123 PRO A CA 1
ATOM 982 C C . PRO A 1 123 ? 8.290 35.154 3.212 1.00 36.03 123 PRO A C 1
ATOM 984 O O . PRO A 1 123 ? 8.268 34.029 3.709 1.00 36.03 123 PRO A O 1
ATOM 987 N N . THR A 1 124 ? 8.971 35.420 2.105 1.00 41.66 124 THR A N 1
ATOM 988 C CA . THR A 1 124 ? 10.018 34.556 1.574 1.00 41.66 124 THR A CA 1
ATOM 989 C C . THR A 1 124 ? 11.195 34.574 2.544 1.00 41.66 124 THR A C 1
ATOM 991 O O . THR A 1 124 ? 12.236 35.155 2.264 1.00 41.66 124 THR A O 1
ATOM 994 N N . THR A 1 125 ? 11.048 33.922 3.693 1.00 34.34 125 THR A N 1
ATOM 995 C CA . THR A 1 125 ? 12.167 33.339 4.432 1.00 34.34 125 THR A CA 1
ATOM 996 C C . THR A 1 125 ? 12.353 31.924 3.912 1.00 34.34 125 THR A C 1
ATOM 998 O O . THR A 1 125 ? 12.052 30.928 4.559 1.00 34.34 125 THR A O 1
ATOM 1001 N N . ALA A 1 126 ? 12.833 31.856 2.670 1.00 47.53 126 ALA A N 1
ATOM 1002 C CA . ALA A 1 126 ? 13.445 30.665 2.116 1.00 47.53 126 ALA A CA 1
ATOM 1003 C C . ALA A 1 126 ? 14.808 30.474 2.792 1.00 47.53 126 ALA A C 1
ATOM 1005 O O . ALA A 1 126 ? 15.832 30.882 2.258 1.00 47.53 126 ALA A O 1
ATOM 1006 N N . SER A 1 127 ? 14.808 29.923 4.002 1.00 44.78 127 SER A N 1
ATOM 1007 C CA . SER A 1 127 ? 15.963 29.258 4.605 1.00 44.78 127 SER A CA 1
ATOM 1008 C C . SER A 1 127 ? 15.487 28.586 5.887 1.00 44.78 127 SER A C 1
ATOM 1010 O O . SER A 1 127 ? 14.986 29.273 6.770 1.00 44.78 127 SER A O 1
ATOM 1012 N N . GLN A 1 128 ? 15.674 27.267 5.974 1.00 42.06 128 GLN A N 1
ATOM 1013 C CA . GLN A 1 128 ? 15.307 26.369 7.082 1.00 42.06 128 GLN A CA 1
ATOM 1014 C C . GLN A 1 128 ? 13.894 25.756 7.009 1.00 42.06 128 GLN A C 1
ATOM 1016 O O . GLN A 1 128 ? 13.085 25.870 7.921 1.00 42.06 128 GLN A O 1
ATOM 1021 N N . LEU A 1 129 ? 13.632 25.008 5.930 1.00 44.28 129 LEU A N 1
ATOM 1022 C CA . LEU A 1 129 ? 12.723 23.857 5.984 1.00 44.28 129 LEU A CA 1
ATOM 1023 C C . LEU A 1 129 ? 13.376 22.783 6.871 1.00 44.28 129 LEU A C 1
ATOM 1025 O O . LEU A 1 129 ? 14.116 21.930 6.384 1.00 44.28 129 LEU A O 1
ATOM 1029 N N . THR A 1 130 ? 13.153 22.837 8.180 1.00 44.50 130 THR A N 1
ATOM 1030 C CA . THR A 1 130 ? 13.250 21.628 9.003 1.00 44.50 130 THR A CA 1
ATOM 1031 C C . THR A 1 130 ? 12.067 20.733 8.642 1.00 44.50 130 THR A C 1
ATOM 1033 O O . THR A 1 130 ? 10.932 21.201 8.584 1.00 44.50 130 THR A O 1
ATOM 1036 N N . GLN A 1 131 ? 12.324 19.449 8.389 1.00 54.16 131 GLN A N 1
ATOM 1037 C CA . GLN A 1 131 ? 11.345 18.419 7.991 1.00 54.16 131 GLN A CA 1
ATOM 1038 C C . GLN A 1 131 ? 10.291 18.092 9.080 1.00 54.16 131 GLN A C 1
ATOM 1040 O O . GLN A 1 131 ? 9.733 17.004 9.100 1.00 54.16 131 GLN A O 1
ATOM 1045 N N . THR A 1 132 ? 10.042 18.998 10.026 1.00 56.75 132 THR A N 1
ATOM 1046 C CA . THR A 1 132 ? 9.292 18.747 11.267 1.00 56.75 132 THR A CA 1
ATOM 1047 C C . THR A 1 132 ? 7.946 19.462 11.334 1.00 56.75 132 THR A C 1
ATOM 1049 O O . THR A 1 132 ? 7.260 19.347 12.345 1.00 56.75 132 THR A O 1
ATOM 1052 N N . ALA A 1 133 ? 7.559 20.231 10.312 1.00 60.44 133 ALA A N 1
ATOM 1053 C CA . ALA A 1 133 ? 6.201 20.761 10.254 1.00 60.44 133 ALA A CA 1
ATOM 1054 C C . ALA A 1 133 ? 5.239 19.605 9.923 1.00 60.44 133 ALA A C 1
ATOM 1056 O O . ALA A 1 133 ? 5.459 18.931 8.912 1.00 60.44 133 ALA A O 1
ATOM 1057 N N . PRO A 1 134 ? 4.207 19.347 10.748 1.00 67.50 134 PRO A N 1
ATOM 1058 C CA . PRO A 1 134 ? 3.238 18.305 10.449 1.00 67.50 134 PRO A CA 1
ATOM 1059 C C . PRO A 1 134 ? 2.524 18.636 9.132 1.00 67.50 134 PRO A C 1
ATOM 1061 O O . PRO A 1 134 ? 2.122 19.774 8.889 1.00 67.50 134 PRO A O 1
ATOM 1064 N N . THR A 1 135 ? 2.424 17.637 8.261 1.00 70.06 135 THR A N 1
ATOM 1065 C CA . THR A 1 135 ? 1.716 17.707 6.976 1.00 70.06 135 THR A CA 1
ATOM 1066 C C . THR A 1 135 ? 0.429 16.884 7.069 1.00 70.06 135 THR A C 1
ATOM 1068 O O . THR A 1 135 ? 0.236 16.158 8.042 1.00 70.06 135 THR A O 1
ATOM 1071 N N . GLY A 1 136 ? -0.482 17.019 6.101 1.00 75.00 136 GLY A N 1
ATOM 1072 C CA . GLY A 1 136 ? -1.738 16.261 6.106 1.00 75.00 136 GLY A CA 1
ATOM 1073 C C . GLY A 1 136 ? -2.709 16.709 7.203 1.00 75.00 136 GLY A C 1
ATOM 1074 O O . GLY A 1 136 ? -2.891 17.908 7.420 1.00 75.00 136 GLY A O 1
ATOM 1075 N N . VAL A 1 137 ? -3.340 15.756 7.898 1.00 79.25 137 VAL A N 1
ATOM 1076 C CA . VAL A 1 137 ? -4.347 16.038 8.939 1.00 79.25 137 VAL A CA 1
ATOM 1077 C C . VAL A 1 137 ? -3.717 16.801 10.106 1.00 79.25 137 VAL A C 1
ATOM 1079 O O . VAL A 1 137 ? -4.340 17.704 10.666 1.00 79.25 137 VAL A O 1
ATOM 1082 N N . GLY A 1 138 ? -2.450 16.512 10.414 1.00 78.12 138 GLY A N 1
ATOM 1083 C CA . GLY A 1 138 ? -1.684 17.205 11.449 1.00 78.12 138 GLY A CA 1
ATOM 1084 C C . GLY A 1 138 ? -1.317 18.662 11.134 1.00 78.12 138 GLY A C 1
ATOM 1085 O O . GLY A 1 138 ? -0.871 19.369 12.039 1.00 78.12 138 GLY A O 1
ATOM 1086 N N . ALA A 1 139 ? -1.499 19.142 9.896 1.00 81.88 139 ALA A N 1
ATOM 1087 C CA . ALA A 1 139 ? -1.153 20.518 9.518 1.00 81.88 139 ALA A CA 1
ATOM 1088 C C . ALA A 1 139 ? -2.047 21.569 10.204 1.00 81.88 139 ALA A C 1
ATOM 1090 O O . ALA A 1 139 ? -1.595 22.676 10.505 1.00 81.88 139 ALA A O 1
ATOM 1091 N N . HIS A 1 140 ? -3.304 21.214 10.494 1.00 80.81 140 HIS A N 1
ATOM 1092 C CA . HIS A 1 140 ? -4.272 22.073 11.173 1.00 80.81 140 HIS A CA 1
ATOM 1093 C C . HIS A 1 140 ? -4.936 21.323 12.332 1.00 80.81 140 HIS A C 1
ATOM 1095 O O . HIS A 1 140 ? -5.578 20.296 12.122 1.00 80.81 140 HIS A O 1
ATOM 1101 N N . LEU A 1 141 ? -4.865 21.880 13.549 1.00 83.25 141 LEU A N 1
ATOM 1102 C CA . LEU A 1 141 ? -5.467 21.279 14.753 1.00 83.25 141 LEU A CA 1
ATOM 1103 C C . LEU A 1 141 ? -6.964 20.969 14.584 1.00 83.25 141 LEU A C 1
ATOM 1105 O O . LEU A 1 141 ? -7.429 19.929 15.036 1.00 83.25 141 LEU A O 1
ATOM 1109 N N . SER A 1 142 ? -7.704 21.834 13.887 1.00 89.19 142 SER A N 1
ATOM 1110 C CA . SER A 1 142 ? -9.129 21.635 13.595 1.00 89.19 142 SER A CA 1
ATOM 1111 C C . SER A 1 142 ? -9.398 20.390 12.745 1.00 89.19 142 SER A C 1
ATOM 1113 O O . SER A 1 142 ? -10.378 19.685 12.983 1.00 89.19 142 SER A O 1
ATOM 1115 N N . THR A 1 143 ? -8.513 20.090 11.790 1.00 90.62 143 THR A N 1
ATOM 1116 C CA . THR A 1 143 ? -8.619 18.910 10.920 1.00 90.62 143 THR A CA 1
ATOM 1117 C C . THR A 1 143 ? -8.288 17.646 11.699 1.00 90.62 143 THR A C 1
ATOM 1119 O O . THR A 1 143 ? -9.020 16.664 11.594 1.00 90.62 143 THR A O 1
ATOM 1122 N N . ALA A 1 144 ? -7.258 17.686 12.550 1.00 91.56 144 ALA A N 1
ATOM 1123 C CA . ALA A 1 144 ? -6.961 16.594 13.472 1.00 91.56 144 ALA A CA 1
ATOM 1124 C C . ALA A 1 144 ? -8.142 16.303 14.405 1.00 91.56 144 ALA A C 1
ATOM 1126 O O . ALA A 1 144 ? -8.590 15.164 14.483 1.00 91.56 144 ALA A O 1
ATOM 1127 N N . ASP A 1 145 ? -8.725 17.319 15.042 1.00 93.38 145 ASP A N 1
ATOM 1128 C CA . ASP A 1 145 ? -9.891 17.135 15.914 1.00 93.38 145 ASP A CA 1
ATOM 1129 C C . ASP A 1 145 ? -11.114 16.585 15.163 1.00 93.38 145 ASP A C 1
ATOM 1131 O O . ASP A 1 145 ? -11.871 15.776 15.710 1.00 93.38 145 ASP A O 1
ATOM 1135 N N . TYR A 1 146 ? -11.321 17.007 13.912 1.00 94.94 146 TYR A N 1
ATOM 1136 C CA . TYR A 1 146 ? -12.360 16.452 13.047 1.00 94.94 146 TYR A CA 1
ATOM 1137 C C . TYR A 1 146 ? -12.104 14.971 12.738 1.00 94.94 146 TYR A C 1
ATOM 1139 O O . TYR A 1 146 ? -12.996 14.146 12.940 1.00 94.94 146 TYR A O 1
ATOM 1147 N N . ALA A 1 147 ? -10.882 14.616 12.333 1.00 95.56 147 ALA A N 1
ATOM 1148 C CA . ALA A 1 147 ? -10.491 13.241 12.038 1.00 95.56 147 ALA A CA 1
ATOM 1149 C C . ALA A 1 147 ? -10.670 12.323 13.257 1.00 95.56 147 ALA A C 1
ATOM 1151 O O . ALA A 1 147 ? -11.259 11.248 13.138 1.00 95.56 147 ALA A O 1
ATOM 1152 N N . LYS A 1 148 ? -10.268 12.776 14.452 1.00 96.06 148 LYS A N 1
ATOM 1153 C CA . LYS A 1 148 ? -10.468 12.041 15.715 1.00 96.06 148 LYS A CA 1
ATOM 1154 C C . LYS A 1 148 ? -11.940 11.765 15.999 1.00 96.06 148 LYS A C 1
ATOM 1156 O O . LYS A 1 148 ? -12.314 10.637 16.316 1.00 96.06 148 LYS A O 1
ATOM 1161 N N . LYS A 1 149 ? -12.802 12.776 15.836 1.00 96.31 149 LYS A N 1
ATOM 1162 C CA . LYS A 1 149 ? -14.258 12.626 16.003 1.00 96.31 149 LYS A CA 1
ATOM 1163 C C . LYS A 1 149 ? -14.857 11.680 14.967 1.00 96.31 149 LYS A C 1
ATOM 1165 O O . LYS A 1 149 ? -15.712 10.873 15.322 1.00 96.31 149 LYS A O 1
ATOM 1170 N N . LEU A 1 150 ? -14.402 11.754 13.718 1.00 96.62 150 LEU A N 1
ATOM 1171 C CA . LEU A 1 150 ? -14.840 10.864 12.646 1.00 96.62 150 LEU A CA 1
ATOM 1172 C C . LEU A 1 150 ? -14.477 9.402 12.954 1.00 96.62 150 LEU A C 1
ATOM 1174 O O . LEU A 1 150 ? -15.332 8.524 12.834 1.00 96.62 150 LEU A O 1
ATOM 1178 N N . ILE A 1 151 ? -13.241 9.158 13.406 1.00 96.69 151 ILE A N 1
ATOM 1179 C CA . ILE A 1 151 ? -12.720 7.833 13.778 1.00 96.69 151 ILE A CA 1
ATOM 1180 C C . ILE A 1 151 ? -13.481 7.265 14.974 1.00 96.69 151 ILE A C 1
ATOM 1182 O O . ILE A 1 151 ? -14.035 6.168 14.888 1.00 96.69 151 ILE A O 1
ATOM 1186 N N . SER A 1 152 ? -13.555 8.026 16.066 1.00 94.75 152 SER A N 1
ATOM 1187 C CA . SER A 1 152 ? -14.204 7.606 17.313 1.00 94.75 152 SER A CA 1
ATOM 1188 C C . SER A 1 152 ? -15.735 7.526 17.212 1.00 94.75 152 SER A C 1
ATOM 1190 O O . SER A 1 152 ? -16.371 6.842 18.012 1.00 94.75 152 SER A O 1
ATOM 1192 N N . GLY A 1 153 ? -16.338 8.204 16.233 1.00 95.69 153 GLY A N 1
ATOM 1193 C CA . GLY A 1 153 ? -17.774 8.215 15.969 1.00 95.69 153 GLY A CA 1
ATOM 1194 C C . GLY A 1 153 ? -18.164 7.286 14.822 1.00 95.69 153 GLY A C 1
ATOM 1195 O O . GLY A 1 153 ? -18.100 6.060 14.944 1.00 95.69 153 GLY A O 1
ATOM 1196 N N . ASP A 1 154 ? -18.592 7.879 13.709 1.00 94.25 154 ASP A N 1
ATOM 1197 C CA . ASP A 1 154 ? -19.245 7.188 12.592 1.00 94.25 154 ASP A CA 1
ATOM 1198 C C . ASP A 1 154 ? -18.394 6.078 11.968 1.00 94.25 154 ASP A C 1
ATOM 1200 O O . ASP A 1 154 ? -18.920 5.021 11.601 1.00 94.25 154 ASP A O 1
ATOM 1204 N N . LEU A 1 155 ? -17.080 6.291 11.850 1.00 95.38 155 LEU A N 1
ATOM 1205 C CA . LEU A 1 155 ? -16.188 5.320 11.228 1.00 95.38 155 LEU A CA 1
ATOM 1206 C C . LEU A 1 155 ? -16.072 4.046 12.071 1.00 95.38 155 LEU A C 1
ATOM 1208 O O . LEU A 1 155 ? -16.164 2.948 11.519 1.00 95.38 155 LEU A O 1
ATOM 1212 N N . SER A 1 156 ? -15.953 4.176 13.398 1.00 96.75 156 SER A N 1
ATOM 1213 C CA . SER A 1 156 ? -15.925 3.023 14.307 1.00 96.75 156 SER A CA 1
ATOM 1214 C C . SER A 1 156 ? -17.187 2.169 14.183 1.00 96.75 156 SER A C 1
ATOM 1216 O O . SER A 1 156 ? -17.093 0.953 14.035 1.00 96.75 156 SER A O 1
ATOM 1218 N N . GLN A 1 157 ? -18.370 2.794 14.141 1.00 96.69 157 GLN A N 1
ATOM 1219 C CA . GLN A 1 157 ? -19.648 2.085 14.028 1.00 96.69 157 GLN A CA 1
ATOM 1220 C C . GLN A 1 157 ? -19.751 1.315 12.708 1.00 96.69 157 GLN A C 1
ATOM 1222 O O . GLN A 1 157 ? -20.131 0.139 12.697 1.00 96.69 157 GLN A O 1
ATOM 1227 N N . LYS A 1 158 ? -19.358 1.952 11.596 1.00 97.06 158 LYS A N 1
ATOM 1228 C CA . LYS A 1 158 ? -19.299 1.302 10.279 1.00 97.06 158 LYS A CA 1
ATOM 1229 C C . LYS A 1 158 ? -18.333 0.116 10.293 1.00 97.06 158 LYS A C 1
ATOM 1231 O O . LYS A 1 158 ? -18.697 -0.966 9.830 1.00 97.06 158 LYS A O 1
ATOM 1236 N N . LEU A 1 159 ? -17.141 0.288 10.862 1.00 97.69 159 LEU A N 1
ATOM 1237 C CA . LEU A 1 159 ? -16.132 -0.768 10.947 1.00 97.69 159 LEU A CA 1
ATOM 1238 C C . LEU A 1 159 ? -16.573 -1.937 11.826 1.00 97.69 159 LEU A C 1
ATOM 1240 O O . LEU A 1 159 ? -16.404 -3.081 11.410 1.00 97.69 159 LEU A O 1
ATOM 1244 N N . PHE A 1 160 ? -17.200 -1.690 12.978 1.00 98.06 160 PHE A N 1
ATOM 1245 C CA . PHE A 1 160 ? -17.741 -2.757 13.823 1.00 98.06 160 PHE A CA 1
ATOM 1246 C C . PHE A 1 160 ? -18.789 -3.588 13.077 1.00 98.06 160 PHE A C 1
ATOM 1248 O O . PHE A 1 160 ? -18.725 -4.820 13.094 1.00 98.06 160 PHE A O 1
ATOM 1255 N N . HIS A 1 161 ? -19.712 -2.933 12.364 1.00 97.44 161 HIS A N 1
ATOM 1256 C CA . HIS A 1 161 ? -20.724 -3.625 11.568 1.00 97.44 161 HIS A CA 1
ATOM 1257 C C . HIS A 1 161 ? -20.100 -4.473 10.450 1.00 97.44 161 HIS A C 1
ATOM 1259 O O . HIS A 1 161 ? -20.458 -5.642 10.279 1.00 97.44 161 HIS A O 1
ATOM 1265 N N . ILE A 1 162 ? -19.152 -3.900 9.702 1.00 97.56 162 ILE A N 1
ATOM 1266 C CA . ILE A 1 162 ? -18.450 -4.595 8.619 1.00 97.56 162 ILE A CA 1
ATOM 1267 C C . ILE A 1 162 ? -17.668 -5.793 9.167 1.00 97.56 162 ILE A C 1
ATOM 1269 O O . ILE A 1 162 ? -17.843 -6.898 8.659 1.00 97.56 162 ILE A O 1
ATOM 1273 N N . CYS A 1 163 ? -16.886 -5.617 10.235 1.00 97.00 163 CYS A N 1
ATOM 1274 C CA . CYS A 1 163 ? -16.082 -6.689 10.825 1.00 97.00 163 CYS A CA 1
ATOM 1275 C C . CYS A 1 163 ? -16.950 -7.845 11.322 1.00 97.00 163 CYS A C 1
ATOM 1277 O O . CYS A 1 163 ? -16.667 -9.000 11.015 1.00 97.00 163 CYS A O 1
ATOM 1279 N N . GLN A 1 164 ? -18.061 -7.562 12.012 1.00 96.62 164 GLN A N 1
ATOM 1280 C CA . GLN A 1 164 ? -19.003 -8.609 12.420 1.00 96.62 164 GLN A CA 1
ATOM 1281 C C . GLN A 1 164 ? -19.619 -9.331 11.223 1.00 96.62 164 GLN A C 1
ATOM 1283 O O . GLN A 1 164 ? -19.846 -10.541 11.280 1.00 96.62 164 GLN A O 1
ATOM 1288 N N . ARG A 1 165 ? -19.925 -8.603 10.143 1.00 96.56 165 ARG A N 1
ATOM 1289 C CA . ARG A 1 165 ? -20.473 -9.199 8.924 1.00 96.56 165 ARG A CA 1
ATOM 1290 C C . ARG A 1 165 ? -19.456 -10.115 8.247 1.00 96.56 165 ARG A C 1
ATOM 1292 O O . ARG A 1 165 ? -19.846 -11.215 7.857 1.00 96.56 165 ARG A O 1
ATOM 1299 N N . ILE A 1 166 ? -18.196 -9.692 8.143 1.00 96.81 166 ILE A N 1
ATOM 1300 C CA . ILE A 1 166 ? -17.103 -10.505 7.595 1.00 96.81 166 ILE A CA 1
ATOM 1301 C C . ILE A 1 166 ? -16.907 -11.746 8.469 1.00 96.81 166 ILE A C 1
ATOM 1303 O O . ILE A 1 166 ? -17.049 -12.852 7.963 1.00 96.81 166 ILE A O 1
ATOM 1307 N N . GLN A 1 167 ? -16.737 -11.584 9.786 1.00 95.06 167 GLN A N 1
ATOM 1308 C CA . GLN A 1 167 ? -16.536 -12.692 10.729 1.00 95.06 167 GLN A CA 1
ATOM 1309 C C . GLN A 1 167 ? -17.660 -13.741 10.662 1.00 95.06 167 GLN A C 1
ATOM 1311 O O . GLN A 1 167 ? -17.406 -14.938 10.760 1.00 95.06 167 GLN A O 1
ATOM 1316 N N . LYS A 1 168 ? -18.918 -13.313 10.482 1.00 95.44 168 LYS A N 1
ATOM 1317 C CA . LYS A 1 168 ? -20.070 -14.225 10.364 1.00 95.44 168 LYS A CA 1
ATOM 1318 C C . LYS A 1 168 ? -20.141 -14.946 9.020 1.00 95.44 168 LYS A C 1
ATOM 1320 O O . LYS A 1 168 ? -20.591 -16.086 8.980 1.00 95.44 168 LYS A O 1
ATOM 1325 N N . ARG A 1 169 ? -19.796 -14.270 7.920 1.00 96.19 169 ARG A N 1
ATOM 1326 C CA . ARG A 1 169 ? -19.923 -14.821 6.560 1.00 96.19 169 ARG A CA 1
ATOM 1327 C C . ARG A 1 169 ? -18.704 -15.630 6.134 1.00 96.19 169 ARG A C 1
ATOM 1329 O O . ARG A 1 169 ? -18.860 -16.585 5.384 1.00 96.19 169 ARG A O 1
ATOM 1336 N N . LEU A 1 170 ? -17.524 -15.238 6.601 1.00 94.75 170 LEU A N 1
ATOM 1337 C CA . LEU A 1 170 ? -16.239 -15.786 6.191 1.00 94.75 170 LEU A CA 1
ATOM 1338 C C . LEU A 1 170 ? -15.279 -15.825 7.398 1.00 94.75 170 LEU A C 1
ATOM 1340 O O . LEU A 1 170 ? -14.361 -15.013 7.481 1.00 94.75 170 LEU A O 1
ATOM 1344 N N . PRO A 1 171 ? -15.498 -16.735 8.369 1.00 93.06 171 PRO A N 1
ATOM 1345 C CA . PRO A 1 171 ? -14.682 -16.813 9.586 1.00 93.06 171 PRO A CA 1
ATOM 1346 C C . PRO A 1 171 ? -13.245 -17.280 9.320 1.00 93.06 171 PRO A C 1
ATOM 1348 O O . PRO A 1 171 ? -12.329 -16.922 10.054 1.00 93.06 171 PRO A O 1
ATOM 1351 N N . THR A 1 172 ? -13.054 -18.096 8.283 1.00 93.25 172 THR A N 1
ATOM 1352 C CA . THR A 1 172 ? -11.744 -18.560 7.818 1.00 93.25 172 THR A CA 1
ATOM 1353 C C . THR A 1 172 ? -11.723 -18.539 6.299 1.00 93.25 172 THR A C 1
ATOM 1355 O O . THR A 1 172 ? -12.759 -18.758 5.664 1.00 93.25 172 THR A O 1
ATOM 1358 N N . PHE A 1 173 ? -10.556 -18.276 5.724 1.00 90.75 173 PHE A N 1
ATOM 1359 C CA . PHE A 1 173 ? -10.358 -18.257 4.284 1.00 90.75 173 PHE A CA 1
ATOM 1360 C C . PHE A 1 173 ? -9.036 -18.919 3.916 1.00 90.75 173 PHE A C 1
ATOM 1362 O O . PHE A 1 173 ? -8.034 -18.708 4.590 1.00 90.75 173 PHE A O 1
ATOM 1369 N N . ASP A 1 174 ? -9.054 -19.732 2.864 1.00 88.06 174 ASP A N 1
ATOM 1370 C CA . ASP A 1 174 ? -7.869 -20.406 2.339 1.00 88.06 174 ASP A CA 1
ATOM 1371 C C . ASP A 1 174 ? -7.294 -19.552 1.207 1.00 88.06 174 ASP A C 1
ATOM 1373 O O . ASP A 1 174 ? -7.921 -19.432 0.154 1.00 88.06 174 ASP A O 1
ATOM 1377 N N . VAL A 1 175 ? -6.125 -18.952 1.438 1.00 81.25 175 VAL A N 1
ATOM 1378 C CA . VAL A 1 175 ? -5.487 -18.006 0.507 1.00 81.25 175 VAL A CA 1
ATOM 1379 C C . VAL A 1 175 ? -5.120 -18.663 -0.824 1.00 81.25 175 VAL A C 1
ATOM 1381 O O . VAL A 1 175 ? -5.062 -17.977 -1.837 1.00 81.25 175 VAL A O 1
ATOM 1384 N N . SER A 1 176 ? -4.981 -19.993 -0.868 1.00 75.31 176 SER A N 1
ATOM 1385 C CA . SER A 1 176 ? -4.758 -20.728 -2.125 1.00 75.31 176 SER A CA 1
ATOM 1386 C C . SER A 1 176 ? -5.902 -20.602 -3.140 1.00 75.31 176 SER A C 1
ATOM 1388 O O . SER A 1 176 ? -5.752 -21.010 -4.283 1.00 75.31 176 SER A O 1
ATOM 1390 N N . LYS A 1 177 ? -7.055 -20.050 -2.743 1.00 74.12 177 LYS A N 1
ATOM 1391 C CA . LYS A 1 177 ? -8.188 -19.789 -3.640 1.00 74.12 177 LYS A CA 1
ATOM 1392 C C . LYS A 1 177 ? -8.111 -18.445 -4.364 1.00 74.12 177 LYS A C 1
ATOM 1394 O O . LYS A 1 177 ? -8.960 -18.182 -5.206 1.00 74.12 177 LYS A O 1
ATOM 1399 N N . MET A 1 178 ? -7.158 -17.581 -4.017 1.00 73.31 178 MET A N 1
ATOM 1400 C CA . MET A 1 178 ? -6.998 -16.288 -4.679 1.00 73.31 178 MET A CA 1
ATOM 1401 C C . MET A 1 178 ? -6.274 -16.462 -6.014 1.00 73.31 178 MET A C 1
ATOM 1403 O O . MET A 1 178 ? -5.071 -16.699 -6.040 1.00 73.31 178 MET A O 1
ATOM 1407 N N . GLU A 1 179 ? -6.997 -16.275 -7.117 1.00 61.06 179 GLU A N 1
ATOM 1408 C CA . GLU A 1 179 ? -6.450 -16.353 -8.483 1.00 61.06 179 GLU A CA 1
ATOM 1409 C C . GLU A 1 179 ? -5.429 -15.233 -8.779 1.00 61.06 179 GLU A C 1
ATOM 1411 O O . GLU A 1 179 ? -4.551 -15.384 -9.624 1.00 61.06 179 GLU A O 1
ATOM 1416 N N . ASN A 1 180 ? -5.497 -14.117 -8.043 1.00 56.69 180 ASN A N 1
ATOM 1417 C CA . ASN A 1 180 ? -4.688 -12.919 -8.296 1.00 56.69 180 ASN A CA 1
ATOM 1418 C C . ASN A 1 180 ? -3.250 -13.000 -7.752 1.00 56.69 180 ASN A C 1
ATOM 1420 O O . ASN A 1 180 ? -2.428 -12.143 -8.080 1.00 56.69 180 ASN A O 1
ATOM 1424 N N . ILE A 1 181 ? -2.913 -14.005 -6.930 1.00 55.09 181 ILE A N 1
ATOM 1425 C CA . ILE A 1 181 ? -1.603 -14.090 -6.269 1.00 55.09 181 ILE A CA 1
ATOM 1426 C C . ILE A 1 181 ? -0.773 -15.246 -6.839 1.00 55.09 181 ILE A C 1
ATOM 1428 O O . ILE A 1 181 ? -0.415 -16.187 -6.131 1.00 55.09 181 ILE A O 1
ATOM 1432 N N . ASN A 1 182 ? -0.375 -15.124 -8.110 1.00 51.50 182 ASN A N 1
ATOM 1433 C CA . ASN A 1 182 ? 0.573 -16.040 -8.771 1.00 51.50 182 ASN A CA 1
ATOM 1434 C C . ASN A 1 182 ? 1.880 -16.265 -7.978 1.00 51.50 182 ASN A C 1
ATOM 1436 O O . ASN A 1 182 ? 2.575 -17.256 -8.179 1.00 51.50 182 ASN A O 1
ATOM 1440 N N . PHE A 1 183 ? 2.236 -15.358 -7.062 1.00 50.94 183 PHE A N 1
ATOM 1441 C CA . PHE A 1 183 ? 3.440 -15.481 -6.242 1.00 50.94 183 PHE A CA 1
ATOM 1442 C C . PHE A 1 183 ? 3.247 -16.334 -4.968 1.00 50.94 183 PHE A C 1
ATOM 1444 O O . PHE A 1 183 ? 4.187 -16.988 -4.518 1.00 50.94 183 PHE A O 1
ATOM 1451 N N . MET A 1 184 ? 2.042 -16.382 -4.383 1.00 47.09 184 MET A N 1
ATOM 1452 C CA . MET A 1 184 ? 1.781 -17.124 -3.134 1.00 47.09 184 MET A CA 1
ATOM 1453 C C . MET A 1 184 ? 1.641 -18.629 -3.366 1.00 47.09 184 MET A C 1
ATOM 1455 O O . MET A 1 184 ? 2.080 -19.408 -2.519 1.00 47.09 184 MET A O 1
ATOM 1459 N N . GLU A 1 185 ? 1.118 -19.049 -4.523 1.00 47.97 185 GLU A N 1
ATOM 1460 C CA . GLU A 1 185 ? 1.077 -20.470 -4.901 1.00 47.97 185 GLU A CA 1
ATOM 1461 C C . GLU A 1 185 ? 2.479 -21.102 -4.961 1.00 47.97 185 GLU A C 1
ATOM 1463 O O . GLU A 1 185 ? 2.644 -22.285 -4.662 1.00 47.97 185 GLU A O 1
ATOM 1468 N N . ILE A 1 186 ? 3.509 -20.312 -5.289 1.00 46.50 186 ILE A N 1
ATOM 1469 C CA . ILE A 1 186 ? 4.899 -20.782 -5.369 1.00 46.50 186 ILE A CA 1
ATOM 1470 C C . ILE A 1 186 ? 5.526 -20.915 -3.972 1.00 46.50 186 ILE A C 1
ATOM 1472 O O . ILE A 1 186 ? 6.321 -21.827 -3.732 1.00 46.50 186 ILE A O 1
ATOM 1476 N N . MET A 1 187 ? 5.172 -20.026 -3.041 1.00 47.06 187 MET A N 1
ATOM 1477 C CA . MET A 1 187 ? 5.862 -19.898 -1.754 1.00 47.06 187 MET A CA 1
ATOM 1478 C C . MET A 1 187 ? 5.382 -20.884 -0.682 1.00 47.06 187 MET A C 1
ATOM 1480 O O . MET A 1 187 ? 6.136 -21.161 0.251 1.00 47.06 187 MET A O 1
ATOM 1484 N N . SER A 1 188 ? 4.179 -21.458 -0.795 1.00 47.41 188 SER A N 1
ATOM 1485 C CA . SER A 1 188 ? 3.673 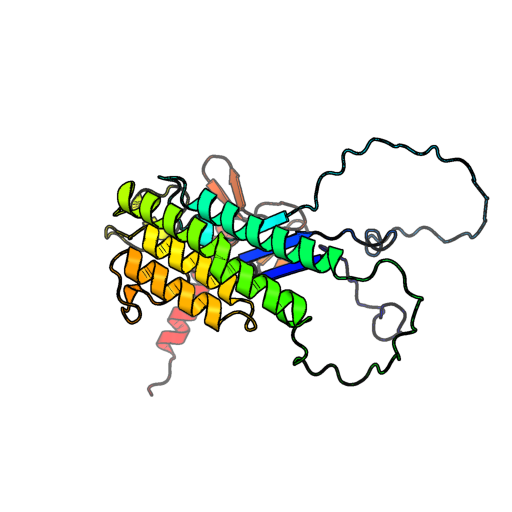-22.392 0.217 1.00 47.41 188 SER A CA 1
ATOM 1486 C C . SER A 1 188 ? 2.873 -23.545 -0.385 1.00 47.41 188 SER A C 1
ATOM 1488 O O . SER A 1 188 ? 1.743 -23.382 -0.829 1.00 47.41 188 SER A O 1
ATOM 1490 N N . LYS A 1 189 ? 3.419 -24.766 -0.293 1.00 52.97 189 LYS A N 1
ATOM 1491 C CA . LYS A 1 189 ? 2.635 -26.006 -0.464 1.00 52.97 189 LYS A CA 1
ATOM 1492 C C . LYS A 1 189 ? 1.652 -26.249 0.693 1.00 52.97 189 LYS A C 1
ATOM 1494 O O . LYS A 1 189 ? 0.862 -27.191 0.628 1.00 52.97 189 LYS A O 1
ATOM 1499 N N . GLU A 1 190 ? 1.714 -25.454 1.761 1.00 57.66 190 GLU A N 1
ATOM 1500 C CA . GLU A 1 190 ? 0.812 -25.548 2.908 1.00 57.66 190 GLU A CA 1
ATOM 1501 C C . GLU A 1 190 ? -0.395 -24.623 2.736 1.00 57.66 190 GLU A C 1
ATOM 1503 O O . GLU A 1 190 ? -0.267 -23.479 2.297 1.00 57.66 190 GLU A O 1
ATOM 1508 N N . LYS A 1 191 ? -1.576 -25.125 3.122 1.00 65.62 191 LYS A N 1
ATOM 1509 C CA . LYS A 1 191 ? -2.815 -24.342 3.165 1.00 65.62 191 LYS A CA 1
ATOM 1510 C C . LYS A 1 191 ? -2.645 -23.170 4.120 1.00 65.62 191 LYS A C 1
ATOM 1512 O O . LYS A 1 191 ? -2.591 -23.362 5.334 1.00 65.62 191 LYS A O 1
ATOM 1517 N N . HIS A 1 192 ? -2.615 -21.966 3.571 1.00 78.94 192 HIS A N 1
ATOM 1518 C CA . HIS A 1 192 ? -2.532 -20.749 4.356 1.00 78.94 192 HIS A CA 1
ATOM 1519 C C . HIS A 1 192 ? -3.948 -20.272 4.698 1.00 78.94 192 HIS A C 1
ATOM 1521 O O . HIS A 1 192 ? -4.630 -19.655 3.878 1.00 78.94 192 HIS A O 1
ATOM 1527 N N . ILE A 1 193 ? -4.414 -20.618 5.902 1.00 87.38 193 ILE A N 1
ATOM 1528 C CA . ILE A 1 193 ? -5.750 -20.255 6.387 1.00 87.38 193 ILE A CA 1
ATOM 1529 C C . ILE A 1 193 ? -5.656 -18.966 7.202 1.00 87.38 193 ILE A C 1
ATOM 1531 O O . ILE A 1 193 ? -5.001 -18.935 8.241 1.00 87.38 193 ILE A O 1
ATOM 1535 N N . ILE A 1 194 ? -6.359 -17.926 6.760 1.00 90.56 194 ILE A N 1
ATOM 1536 C CA . ILE A 1 194 ? -6.421 -16.622 7.429 1.00 90.56 194 ILE A CA 1
ATOM 1537 C C . ILE A 1 194 ? -7.789 -16.380 8.065 1.00 90.56 194 ILE A C 1
ATOM 1539 O O . ILE A 1 194 ? -8.785 -17.002 7.684 1.00 90.56 194 ILE A O 1
ATOM 1543 N N . ASN A 1 195 ? -7.845 -15.430 9.002 1.00 94.69 195 ASN A N 1
ATOM 1544 C CA . ASN A 1 195 ? -9.089 -14.794 9.432 1.00 94.69 195 ASN A CA 1
ATOM 1545 C C . ASN A 1 195 ? -9.287 -13.493 8.618 1.00 94.69 195 ASN A C 1
ATOM 1547 O O . ASN A 1 195 ? -8.588 -12.511 8.871 1.00 94.69 195 ASN A O 1
ATO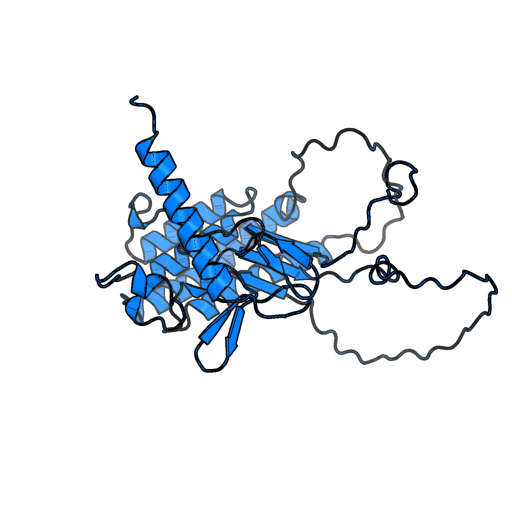M 1551 N N . PRO A 1 196 ? -10.248 -13.440 7.678 1.00 95.56 196 PRO A N 1
ATOM 1552 C CA . PRO A 1 196 ? -10.474 -12.264 6.834 1.00 95.56 196 PRO A CA 1
ATOM 1553 C C . PRO A 1 196 ? -10.842 -10.995 7.599 1.00 95.56 196 PRO A C 1
ATOM 1555 O O . PRO A 1 196 ? -10.481 -9.899 7.178 1.00 95.56 196 PRO A O 1
ATOM 1558 N N . ALA A 1 197 ? -11.559 -11.117 8.721 1.00 97.25 197 ALA A N 1
ATOM 1559 C CA . ALA A 1 197 ? -11.911 -9.958 9.534 1.00 97.25 197 ALA A CA 1
ATOM 1560 C C . ALA A 1 197 ? -10.668 -9.370 10.216 1.00 97.25 197 ALA A C 1
ATOM 1562 O O . ALA A 1 197 ? -10.543 -8.151 10.300 1.00 97.25 197 ALA A O 1
ATOM 1563 N N . LEU A 1 198 ? -9.732 -10.219 10.653 1.00 96.69 198 LEU A N 1
ATOM 1564 C CA . LEU A 1 198 ? -8.458 -9.784 11.227 1.00 96.69 198 LEU A CA 1
ATOM 1565 C C . LEU A 1 198 ? -7.596 -9.048 10.195 1.00 96.69 198 LEU A C 1
ATOM 1567 O O . LEU A 1 198 ? -7.144 -7.939 10.473 1.00 96.69 198 LEU A O 1
ATOM 1571 N N . GLU A 1 199 ? -7.420 -9.621 9.002 1.00 95.75 199 GLU A N 1
ATOM 1572 C CA . GLU A 1 199 ? -6.610 -9.006 7.938 1.00 95.75 199 GLU A CA 1
ATOM 1573 C C . GLU A 1 199 ? -7.231 -7.701 7.415 1.00 95.75 199 GLU A C 1
ATOM 1575 O O . GLU A 1 199 ? -6.526 -6.723 7.154 1.00 95.75 199 GLU A O 1
ATOM 1580 N N . PHE A 1 200 ? -8.564 -7.623 7.373 1.00 97.50 200 PHE A N 1
ATOM 1581 C CA . PHE A 1 200 ? -9.283 -6.380 7.100 1.00 97.50 200 PHE A CA 1
ATOM 1582 C C . PHE A 1 200 ? -9.007 -5.297 8.157 1.00 97.50 200 PHE A C 1
ATOM 1584 O O . PHE A 1 200 ? -8.672 -4.165 7.805 1.00 97.50 200 PHE A O 1
ATOM 1591 N N . VAL A 1 201 ? -9.122 -5.634 9.451 1.00 97.56 201 VAL A N 1
ATOM 1592 C CA . VAL A 1 201 ? -8.864 -4.699 10.565 1.00 97.56 201 VAL A CA 1
ATOM 1593 C C . VAL A 1 201 ? -7.433 -4.181 10.512 1.00 97.56 201 VAL A C 1
ATOM 1595 O O . VAL A 1 201 ? -7.214 -2.973 10.566 1.00 97.56 201 VAL A O 1
ATOM 1598 N N . LYS A 1 202 ? -6.471 -5.092 10.360 1.00 97.06 202 LYS A N 1
ATOM 1599 C CA . LYS A 1 202 ? -5.051 -4.793 10.180 1.00 97.06 202 LYS A CA 1
ATOM 1600 C C . LYS A 1 202 ? -4.820 -3.786 9.052 1.00 97.06 202 LYS A C 1
ATOM 1602 O O . LYS A 1 202 ? -4.205 -2.747 9.284 1.00 97.06 202 LYS A O 1
ATOM 1607 N N . SER A 1 203 ? -5.382 -4.060 7.876 1.00 97.06 203 SER A N 1
ATOM 1608 C CA . SER A 1 203 ? -5.211 -3.241 6.671 1.00 97.06 203 SER A CA 1
ATOM 1609 C C . SER A 1 203 ? -5.779 -1.834 6.843 1.00 97.06 203 SER A C 1
ATOM 1611 O O . SER A 1 203 ? -5.086 -0.847 6.602 1.00 97.06 203 SER A O 1
ATOM 1613 N N . VAL A 1 204 ? -7.023 -1.716 7.321 1.00 97.50 204 VAL A N 1
ATOM 1614 C CA . VAL A 1 204 ? -7.657 -0.406 7.541 1.00 97.50 204 VAL A CA 1
ATOM 1615 C C . VAL A 1 204 ? -6.916 0.388 8.615 1.00 97.50 204 VAL A C 1
ATOM 1617 O O . VAL A 1 204 ? -6.606 1.559 8.405 1.00 97.50 204 VAL A O 1
ATOM 1620 N N . CYS A 1 205 ? -6.605 -0.230 9.759 1.00 97.19 205 CYS A N 1
ATOM 1621 C CA . CYS A 1 205 ? -5.902 0.452 10.842 1.00 97.19 205 CYS A CA 1
ATOM 1622 C C . CYS A 1 205 ? -4.504 0.908 10.415 1.00 97.19 205 CYS A C 1
ATOM 1624 O O . CYS A 1 205 ? -4.112 2.009 10.790 1.00 97.19 205 CYS A O 1
ATOM 1626 N N . LYS A 1 206 ? -3.785 0.122 9.601 1.00 96.81 206 LYS A N 1
ATOM 1627 C CA . LYS A 1 206 ? -2.469 0.517 9.089 1.00 96.81 206 LYS A CA 1
ATOM 1628 C C . LYS A 1 206 ? -2.536 1.759 8.203 1.00 96.81 206 LYS A C 1
ATOM 1630 O O . LYS A 1 206 ? -1.680 2.632 8.319 1.00 96.81 206 LYS A O 1
ATOM 1635 N N . VAL A 1 207 ? -3.539 1.844 7.328 1.00 96.75 207 VAL A N 1
ATOM 1636 C CA . VAL A 1 207 ? -3.728 3.016 6.461 1.00 96.75 207 VAL A CA 1
ATOM 1637 C C . VAL A 1 207 ? -4.125 4.243 7.281 1.00 96.75 207 VAL A C 1
ATOM 1639 O O . VAL A 1 207 ? -3.580 5.322 7.074 1.00 96.75 207 VAL A O 1
ATOM 1642 N N . LEU A 1 208 ? -5.028 4.095 8.254 1.00 96.12 208 LEU A N 1
ATOM 1643 C CA . LEU A 1 208 ? -5.424 5.211 9.120 1.00 96.12 208 LEU A CA 1
ATOM 1644 C C . LEU A 1 208 ? -4.276 5.690 10.023 1.00 96.12 208 LEU A C 1
ATOM 1646 O O . LEU A 1 208 ? -4.174 6.884 10.281 1.00 96.12 208 LEU A O 1
ATOM 1650 N N . SER A 1 209 ? -3.386 4.795 10.465 1.00 95.44 209 SER A N 1
ATOM 1651 C CA . SER A 1 209 ? -2.235 5.144 11.308 1.00 95.44 209 SER A CA 1
ATOM 1652 C C . SER A 1 209 ? -1.089 5.826 10.550 1.00 95.44 209 SER A C 1
ATOM 1654 O O . SER A 1 209 ? -0.034 6.048 11.136 1.00 95.44 209 SER A O 1
ATOM 1656 N N . LEU A 1 210 ? -1.236 6.108 9.249 1.00 94.12 210 LEU A N 1
ATOM 1657 C CA . LEU A 1 210 ? -0.228 6.853 8.484 1.00 94.12 210 LEU A CA 1
ATOM 1658 C C . LEU A 1 210 ? -0.075 8.296 8.976 1.00 94.12 210 LEU A C 1
ATOM 1660 O O . LEU A 1 210 ? 0.992 8.883 8.817 1.00 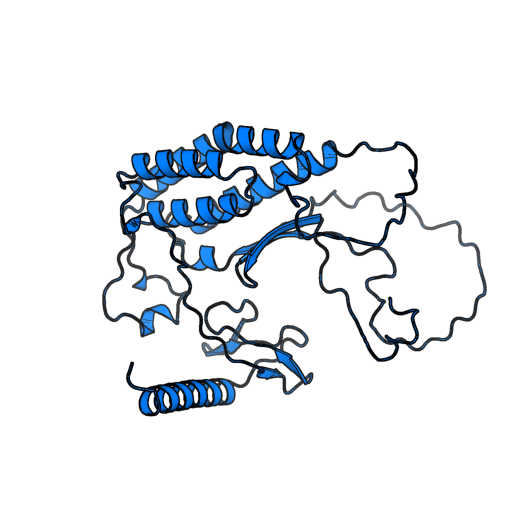94.12 210 LEU A O 1
ATOM 1664 N N . ASP A 1 211 ? -1.125 8.859 9.577 1.00 91.12 211 ASP A N 1
ATOM 1665 C CA . ASP A 1 211 ? -1.075 10.184 10.181 1.00 91.12 211 ASP A CA 1
ATOM 1666 C C . ASP A 1 211 ? -0.895 10.076 11.701 1.00 91.12 211 ASP A C 1
ATOM 1668 O O . ASP A 1 211 ? -1.767 9.591 12.427 1.00 91.12 211 ASP A O 1
ATOM 1672 N N . SER A 1 212 ? 0.246 10.557 12.194 1.00 90.94 212 SER A N 1
ATOM 1673 C CA . SER A 1 212 ? 0.601 10.490 13.614 1.00 90.94 212 SER A CA 1
ATOM 1674 C C . SER A 1 212 ? -0.306 11.339 14.511 1.00 90.94 212 SER A C 1
ATOM 1676 O O . SER A 1 212 ? -0.370 11.108 15.716 1.00 90.94 212 SER A O 1
ATOM 1678 N N . SER A 1 213 ? -1.054 12.303 13.958 1.00 91.56 213 SER A N 1
ATOM 1679 C CA . SER A 1 213 ? -1.952 13.156 14.747 1.00 91.56 213 SER A CA 1
ATOM 1680 C C . SER A 1 213 ? -3.175 12.418 15.308 1.00 91.56 213 SER A C 1
ATOM 1682 O O . SER A 1 213 ? -3.792 12.905 16.261 1.00 91.56 213 SER A O 1
ATOM 1684 N N . ILE A 1 214 ? -3.509 11.252 14.743 1.00 94.06 214 ILE A N 1
ATOM 1685 C CA . ILE A 1 214 ? -4.680 10.425 15.084 1.00 94.06 214 ILE A CA 1
ATOM 1686 C C . ILE A 1 214 ? -4.307 9.011 15.559 1.00 94.06 214 ILE A C 1
ATOM 1688 O O . ILE A 1 214 ? -5.184 8.164 15.725 1.00 94.06 214 ILE A O 1
ATOM 1692 N N . GLU A 1 215 ? -3.022 8.737 15.784 1.00 93.88 215 GLU A N 1
ATOM 1693 C CA . GLU A 1 215 ? -2.514 7.394 16.092 1.00 93.88 215 GLU A CA 1
ATOM 1694 C C . GLU A 1 215 ? -3.149 6.782 17.356 1.00 93.88 215 GLU A C 1
ATOM 1696 O O . GLU A 1 215 ? -3.513 5.603 17.362 1.00 93.88 215 GLU A O 1
ATOM 1701 N N . ASP A 1 216 ? -3.376 7.583 18.401 1.00 95.88 216 ASP A N 1
ATOM 1702 C CA . ASP A 1 216 ? -4.013 7.140 19.652 1.00 95.88 216 ASP A CA 1
ATOM 1703 C C . ASP A 1 216 ? -5.480 6.706 19.451 1.00 95.88 216 ASP A C 1
ATOM 1705 O O . ASP A 1 216 ? -5.938 5.691 20.000 1.00 95.88 216 ASP A O 1
ATOM 1709 N N . ASP A 1 217 ? -6.228 7.458 18.638 1.00 97.19 217 ASP A N 1
ATOM 1710 C CA . ASP A 1 217 ? -7.619 7.163 18.285 1.00 97.19 217 ASP A CA 1
ATOM 1711 C C . ASP A 1 217 ? -7.701 5.891 17.428 1.00 97.19 217 ASP A C 1
ATOM 1713 O O . ASP A 1 217 ? -8.538 5.017 17.678 1.00 97.19 217 ASP A O 1
ATOM 1717 N N . VAL A 1 218 ? -6.783 5.734 16.466 1.00 97.19 218 VAL A N 1
ATOM 1718 C CA . VAL A 1 218 ? -6.667 4.521 15.642 1.00 97.19 218 VAL A CA 1
ATOM 1719 C C . VAL A 1 218 ? -6.277 3.312 16.495 1.00 97.19 218 VAL A C 1
ATOM 1721 O O . VAL A 1 218 ? -6.849 2.236 16.322 1.00 97.19 218 VAL A O 1
ATOM 1724 N N . THR A 1 219 ? -5.376 3.476 17.465 1.00 96.44 219 THR A N 1
ATOM 1725 C CA . THR A 1 219 ? -4.984 2.413 18.405 1.00 96.44 219 THR A CA 1
ATOM 1726 C C . THR A 1 219 ? -6.172 1.966 19.257 1.00 96.44 219 THR A C 1
ATOM 1728 O O . THR A 1 219 ? -6.437 0.769 19.400 1.00 96.44 219 THR A O 1
ATOM 1731 N N . SER A 1 220 ? -6.962 2.920 19.756 1.00 97.12 220 SER A N 1
ATOM 1732 C CA . SER A 1 220 ? -8.189 2.634 20.507 1.00 97.12 220 SER A CA 1
ATOM 1733 C C . SER A 1 220 ? -9.236 1.907 19.656 1.00 97.12 220 SER A C 1
ATOM 1735 O O . SER A 1 220 ? -9.856 0.945 20.124 1.00 97.12 220 SER A O 1
ATOM 1737 N N . LEU A 1 221 ? -9.411 2.324 18.398 1.00 97.62 221 LEU A N 1
ATOM 1738 C CA . LEU A 1 221 ? -10.271 1.655 17.423 1.00 97.62 221 LEU A CA 1
ATOM 1739 C C . LEU A 1 221 ? -9.793 0.221 17.147 1.00 97.62 221 LEU A C 1
ATOM 1741 O O . LEU A 1 221 ? -10.600 -0.708 17.231 1.00 97.62 221 LEU A O 1
ATOM 1745 N N . ARG A 1 222 ? -8.491 0.025 16.895 1.00 97.75 222 ARG A N 1
ATOM 1746 C CA . ARG A 1 222 ? -7.870 -1.289 16.664 1.00 97.75 222 ARG A CA 1
ATOM 1747 C C . ARG A 1 222 ? -8.154 -2.233 17.825 1.00 97.75 222 ARG A C 1
ATOM 1749 O O . ARG A 1 222 ? -8.661 -3.328 17.606 1.00 97.75 222 ARG A O 1
ATOM 1756 N N . ARG A 1 223 ? -7.923 -1.794 19.066 1.00 97.12 223 ARG A N 1
ATOM 1757 C CA . ARG A 1 223 ? -8.206 -2.588 20.273 1.00 97.12 223 ARG A CA 1
ATOM 1758 C C . ARG A 1 223 ? -9.666 -3.040 20.345 1.00 97.12 223 ARG A C 1
ATOM 1760 O O . ARG A 1 223 ? -9.944 -4.198 20.654 1.00 97.12 223 ARG A O 1
ATOM 1767 N N . ASN A 1 224 ? -10.604 -2.140 20.051 1.00 97.69 224 ASN A N 1
ATOM 1768 C CA . ASN A 1 224 ? -12.032 -2.461 20.069 1.00 97.69 224 ASN A CA 1
ATOM 1769 C C . ASN A 1 224 ? -12.415 -3.449 18.954 1.00 97.69 224 ASN A C 1
ATOM 1771 O O . ASN A 1 224 ? -13.201 -4.363 19.199 1.00 97.69 224 ASN A O 1
ATOM 1775 N N . LEU A 1 225 ? -11.842 -3.295 17.755 1.00 97.75 225 LEU A N 1
ATOM 1776 C CA . LEU A 1 225 ? -12.056 -4.201 16.624 1.00 97.75 225 LEU A CA 1
ATOM 1777 C C . LEU A 1 225 ? -11.488 -5.598 16.895 1.00 97.75 225 LEU A C 1
ATOM 1779 O O . LEU A 1 225 ? -12.187 -6.580 16.671 1.00 97.75 225 LEU A O 1
ATOM 1783 N N . LEU A 1 226 ? -10.271 -5.698 17.437 1.00 97.50 226 LEU A N 1
ATOM 1784 C CA . LEU A 1 226 ? -9.647 -6.976 17.796 1.00 97.50 226 LEU A CA 1
ATOM 1785 C C . LEU A 1 226 ? -10.459 -7.719 18.862 1.00 97.50 226 LEU A C 1
ATOM 1787 O O . LEU A 1 226 ? -10.762 -8.900 18.706 1.00 97.50 226 LEU A O 1
ATOM 1791 N N . ARG A 1 227 ? -10.922 -7.004 19.895 1.00 97.06 227 ARG A N 1
ATOM 1792 C CA . ARG A 1 227 ? -11.810 -7.575 20.915 1.00 97.06 227 ARG A CA 1
ATOM 1793 C C . ARG A 1 227 ? -13.126 -8.094 20.324 1.00 97.06 227 ARG A C 1
ATOM 1795 O O . ARG A 1 227 ? -13.663 -9.080 20.815 1.00 97.06 227 ARG A O 1
ATOM 1802 N N . LEU A 1 228 ? -13.657 -7.438 19.292 1.00 96.25 228 LEU A N 1
ATOM 1803 C CA . LEU A 1 228 ? -14.904 -7.834 18.629 1.00 96.25 228 LEU A CA 1
ATOM 1804 C C . LEU A 1 228 ? -14.786 -9.167 17.880 1.00 96.25 228 LEU A C 1
ATOM 1806 O O . LEU A 1 228 ? -15.776 -9.891 17.778 1.00 96.25 228 LEU A O 1
ATOM 1810 N N . ILE A 1 229 ? -13.596 -9.473 17.359 1.00 95.69 229 ILE A N 1
ATOM 1811 C CA . ILE A 1 229 ? -13.282 -10.717 16.641 1.00 95.69 229 ILE A CA 1
ATOM 1812 C C . ILE A 1 229 ? -12.580 -11.760 17.526 1.00 95.69 229 ILE A C 1
ATOM 1814 O O . ILE A 1 229 ? -12.115 -12.770 17.009 1.00 95.69 229 ILE A O 1
ATOM 1818 N N . ASP A 1 230 ? -12.530 -11.522 18.841 1.00 95.69 230 ASP A N 1
ATOM 1819 C CA . ASP A 1 230 ? -11.909 -12.393 19.850 1.00 95.69 230 ASP A CA 1
ATOM 1820 C C . ASP A 1 230 ? -10.399 -12.629 19.642 1.00 95.69 230 ASP A C 1
ATOM 1822 O O . ASP A 1 230 ? -9.871 -13.715 19.873 1.00 95.69 230 ASP A O 1
ATOM 1826 N N . VAL A 1 231 ? -9.681 -11.590 19.202 1.00 96.19 231 VAL A N 1
ATOM 1827 C CA . VAL A 1 231 ? -8.219 -11.600 19.045 1.00 96.19 231 VAL A CA 1
ATOM 1828 C C . VAL A 1 231 ? -7.583 -10.695 20.101 1.00 96.19 231 VAL A C 1
ATOM 1830 O O . VAL A 1 231 ? -8.008 -9.559 20.318 1.00 96.19 231 VAL A O 1
ATOM 1833 N N . GLY A 1 232 ? -6.548 -11.197 20.778 1.00 95.12 232 GLY A N 1
ATOM 1834 C CA . GLY A 1 232 ? -5.802 -10.431 21.776 1.00 95.12 232 GLY A CA 1
ATOM 1835 C C . GLY A 1 232 ? -4.968 -9.316 21.141 1.00 95.12 232 GLY A C 1
ATOM 1836 O O . GLY A 1 232 ? -4.294 -9.540 20.139 1.00 95.12 232 GLY A O 1
ATOM 1837 N N . GLU A 1 233 ? -4.963 -8.130 21.755 1.00 92.88 233 GLU A N 1
ATOM 1838 C CA . GLU A 1 233 ? -4.243 -6.948 21.248 1.00 92.88 233 GLU A CA 1
ATOM 1839 C C . GLU A 1 233 ? -2.725 -7.154 21.106 1.00 92.88 233 GLU A C 1
ATOM 1841 O O . GLU A 1 233 ? -2.111 -6.560 20.222 1.00 92.88 233 GLU A O 1
ATOM 1846 N N . PHE A 1 234 ? -2.160 -8.008 21.962 1.00 93.56 234 PHE A N 1
ATOM 1847 C CA . PHE A 1 234 ? -0.737 -8.360 22.026 1.00 93.56 234 PHE A CA 1
ATOM 1848 C C . PHE A 1 234 ? -0.457 -9.772 21.497 1.00 93.56 234 PHE A C 1
ATOM 1850 O O . PHE A 1 234 ? 0.530 -10.391 21.881 1.00 93.56 234 PHE A O 1
ATOM 1857 N N . SER A 1 235 ? -1.380 -10.341 20.720 1.00 95.00 235 SER A N 1
ATOM 1858 C CA . SER A 1 235 ? -1.110 -11.610 20.045 1.00 95.00 235 SER A CA 1
ATOM 1859 C C . SER A 1 235 ? -0.193 -11.369 18.851 1.00 95.00 235 SER A C 1
ATOM 1861 O O . SER A 1 235 ? -0.386 -10.387 18.139 1.00 95.00 235 SER A O 1
ATOM 1863 N N . ASP A 1 236 ? 0.716 -12.303 18.568 1.00 92.88 236 ASP A N 1
ATOM 1864 C CA . ASP A 1 236 ? 1.573 -12.239 17.373 1.00 92.88 236 ASP A CA 1
ATOM 1865 C C . ASP A 1 236 ? 0.732 -12.114 16.090 1.00 92.88 236 ASP A C 1
ATOM 1867 O O . ASP A 1 236 ? 1.087 -11.426 15.139 1.00 92.88 236 ASP A O 1
ATOM 1871 N N . SER A 1 237 ? -0.457 -12.731 16.082 1.00 91.44 237 SER A N 1
ATOM 1872 C CA . SER A 1 237 ? -1.407 -12.619 14.978 1.00 91.44 237 SER A CA 1
ATOM 1873 C C . SER A 1 237 ? -2.012 -11.227 14.808 1.00 91.44 237 SER A C 1
ATOM 1875 O O . SER A 1 237 ? -2.550 -10.965 13.742 1.00 91.44 237 SER A O 1
ATOM 1877 N N . ALA A 1 238 ? -1.997 -10.356 15.821 1.00 93.38 238 ALA A N 1
ATOM 1878 C CA . ALA A 1 238 ? -2.558 -9.004 15.754 1.00 93.38 238 ALA A CA 1
ATOM 1879 C C . ALA A 1 238 ? -1.556 -7.950 15.268 1.00 93.38 238 ALA A C 1
ATOM 1881 O O . ALA A 1 238 ? -1.976 -6.838 14.923 1.00 93.38 238 ALA A O 1
ATOM 1882 N N . ASP A 1 239 ? -0.267 -8.285 15.237 1.00 92.62 239 ASP A N 1
ATOM 1883 C CA . ASP A 1 239 ? 0.764 -7.396 14.724 1.00 92.62 239 ASP A CA 1
ATOM 1884 C C . ASP A 1 239 ? 0.617 -7.214 13.212 1.00 92.62 239 ASP A C 1
ATOM 1886 O O . ASP A 1 239 ? 0.220 -8.117 12.467 1.00 92.62 239 ASP A O 1
ATOM 1890 N N . TRP A 1 240 ? 0.892 -5.992 12.755 1.00 92.56 240 TRP A N 1
ATOM 1891 C CA . TRP A 1 240 ? 0.884 -5.685 11.333 1.00 92.56 240 TRP A CA 1
ATOM 1892 C C . TRP A 1 240 ? 2.146 -6.243 10.677 1.00 92.56 240 TRP A C 1
ATOM 1894 O O . TRP A 1 240 ? 3.261 -5.843 11.011 1.00 92.56 240 TRP A O 1
ATOM 1904 N N . SER A 1 241 ? 1.946 -7.095 9.681 1.00 89.19 241 SER A N 1
ATOM 1905 C CA . SER A 1 241 ? 2.957 -7.514 8.717 1.00 89.19 241 SER A CA 1
ATOM 1906 C C . SER A 1 241 ? 2.477 -7.122 7.328 1.00 89.19 241 SER A C 1
ATOM 1908 O O . SER A 1 241 ? 1.300 -7.308 7.026 1.00 89.19 241 SER A O 1
ATOM 1910 N N . ASP A 1 242 ? 3.371 -6.600 6.488 1.00 87.44 242 ASP A N 1
ATOM 1911 C CA . ASP A 1 242 ? 3.050 -6.361 5.079 1.00 87.44 242 ASP A CA 1
ATOM 1912 C C . ASP A 1 242 ? 2.629 -7.692 4.426 1.00 87.44 242 ASP A C 1
ATOM 1914 O O . ASP A 1 242 ? 3.434 -8.630 4.426 1.00 87.44 242 ASP A O 1
ATOM 1918 N N . PRO A 1 243 ? 1.380 -7.820 3.932 1.00 83.94 243 PRO A N 1
ATOM 1919 C CA . PRO A 1 243 ? 0.914 -9.064 3.330 1.00 83.94 243 PRO A CA 1
ATOM 1920 C C . PRO A 1 243 ? 1.589 -9.332 1.982 1.00 83.94 243 PRO A C 1
ATOM 1922 O O . PRO A 1 243 ? 1.590 -10.473 1.519 1.00 83.94 243 PRO A O 1
ATOM 1925 N N . CYS A 1 244 ? 2.169 -8.302 1.358 1.00 82.88 244 CYS A N 1
ATOM 1926 C CA . CYS A 1 244 ? 2.780 -8.424 0.054 1.00 82.88 244 CYS A CA 1
ATOM 1927 C C . CYS A 1 244 ? 4.287 -8.708 0.174 1.00 82.88 244 CYS A C 1
ATOM 1929 O O . CYS A 1 244 ? 5.040 -7.854 0.659 1.00 82.88 244 CYS A O 1
ATOM 1931 N N . PRO A 1 245 ? 4.778 -9.858 -0.330 1.00 82.00 245 PRO A N 1
ATOM 1932 C CA . PRO A 1 245 ? 6.210 -10.059 -0.508 1.00 82.00 245 PRO A CA 1
ATOM 1933 C C . PRO A 1 245 ? 6.770 -9.018 -1.485 1.00 82.00 245 PRO A C 1
ATOM 1935 O O . PRO A 1 245 ? 6.033 -8.367 -2.220 1.00 82.00 245 PRO A O 1
ATOM 1938 N N . SER A 1 246 ? 8.085 -8.828 -1.484 1.00 86.38 246 SER A N 1
ATOM 1939 C CA . SER A 1 246 ? 8.745 -7.874 -2.375 1.00 86.38 246 SER A CA 1
ATOM 1940 C C . SER A 1 246 ? 9.965 -8.527 -3.002 1.00 86.38 246 SER A C 1
ATOM 1942 O O . SER A 1 246 ? 10.812 -9.094 -2.303 1.00 86.38 246 SER A O 1
ATOM 1944 N N . VAL A 1 247 ? 10.040 -8.458 -4.330 1.00 89.62 247 VAL A N 1
ATOM 1945 C CA . VAL A 1 247 ? 11.201 -8.895 -5.111 1.00 89.62 247 VAL A CA 1
ATOM 1946 C C . VAL A 1 247 ? 11.499 -7.806 -6.124 1.00 89.62 247 VAL A C 1
ATOM 1948 O O . VAL A 1 247 ? 10.868 -7.725 -7.174 1.00 89.62 247 VAL A O 1
ATOM 1951 N N . VAL A 1 248 ? 12.467 -6.959 -5.784 1.00 92.56 248 VAL A N 1
ATOM 1952 C CA . VAL A 1 248 ? 12.837 -5.803 -6.599 1.00 92.56 248 VAL A CA 1
ATOM 1953 C C . VAL A 1 248 ? 13.961 -6.173 -7.559 1.00 92.56 248 VAL A C 1
ATOM 1955 O O . VAL A 1 248 ? 15.043 -6.586 -7.132 1.00 92.56 248 VAL A O 1
ATOM 1958 N N . LEU A 1 249 ? 13.709 -5.991 -8.852 1.00 94.44 249 LEU A N 1
ATOM 1959 C CA . LEU A 1 249 ? 14.726 -5.974 -9.892 1.00 94.44 249 LEU A CA 1
ATOM 1960 C C . LEU A 1 249 ? 15.254 -4.544 -10.039 1.00 94.44 249 LEU A C 1
ATOM 1962 O O . LEU A 1 249 ? 14.482 -3.670 -10.446 1.00 94.44 249 LEU A O 1
ATOM 1966 N N . PRO A 1 250 ? 16.528 -4.285 -9.702 1.00 94.06 250 PRO A N 1
ATOM 1967 C CA . PRO A 1 250 ? 17.093 -2.953 -9.826 1.00 94.06 250 PRO A CA 1
ATOM 1968 C C . PRO A 1 250 ? 17.402 -2.614 -11.288 1.00 94.06 250 PRO A C 1
ATOM 1970 O O . PRO A 1 250 ? 17.831 -3.482 -12.050 1.00 94.06 250 PRO A O 1
ATOM 1973 N N . GLU A 1 251 ? 17.247 -1.339 -11.644 1.00 93.56 251 GLU A N 1
ATOM 1974 C CA . GLU A 1 251 ? 17.785 -0.747 -12.881 1.00 93.56 251 GLU A CA 1
ATOM 1975 C C . GLU A 1 251 ? 17.324 -1.437 -14.184 1.00 93.56 251 GLU A C 1
ATOM 1977 O O . GLU A 1 251 ? 18.094 -1.607 -15.133 1.00 93.56 251 GLU A O 1
ATOM 1982 N N . VAL A 1 252 ? 16.049 -1.827 -14.270 1.00 96.19 252 VAL A N 1
ATOM 1983 C CA . VAL A 1 252 ? 15.486 -2.428 -15.486 1.00 96.19 252 VAL A CA 1
ATOM 1984 C C . VAL A 1 252 ? 15.264 -1.350 -16.548 1.00 96.19 252 VAL A C 1
ATOM 1986 O O . VAL A 1 252 ? 14.522 -0.384 -16.348 1.00 96.19 252 VAL A O 1
ATOM 1989 N N . ILE A 1 253 ? 15.885 -1.530 -17.715 1.00 96.31 253 ILE A N 1
ATOM 1990 C CA . ILE A 1 253 ? 15.847 -0.567 -18.822 1.00 96.31 253 ILE A CA 1
ATOM 1991 C C . ILE A 1 253 ? 14.826 -1.011 -19.873 1.00 96.31 253 ILE A C 1
ATOM 1993 O O . ILE A 1 253 ? 14.914 -2.101 -20.433 1.00 96.31 253 ILE A O 1
ATOM 1997 N N . CYS A 1 254 ? 13.860 -0.149 -20.192 1.00 96.31 254 CYS A N 1
ATOM 1998 C CA . CYS A 1 254 ? 12.920 -0.393 -21.284 1.00 96.31 254 CYS A CA 1
ATOM 1999 C C . CYS A 1 254 ? 13.619 -0.260 -22.645 1.00 96.31 254 CYS A C 1
ATOM 2001 O O . CYS A 1 254 ? 14.101 0.817 -22.987 1.00 96.31 254 CYS A O 1
ATOM 2003 N N . ARG A 1 255 ? 13.592 -1.314 -23.471 1.00 95.38 255 ARG A N 1
ATOM 2004 C CA . ARG A 1 255 ? 14.212 -1.314 -24.810 1.00 95.38 255 ARG A CA 1
ATOM 2005 C C . ARG A 1 255 ? 13.578 -0.338 -25.811 1.00 95.38 255 ARG A C 1
ATOM 2007 O O . ARG A 1 255 ? 14.241 0.049 -26.768 1.00 95.38 255 ARG A O 1
ATOM 2014 N N . SER A 1 256 ? 12.325 0.075 -25.598 1.00 96.44 256 SER A N 1
ATOM 2015 C CA . SER A 1 256 ? 11.618 0.997 -26.503 1.00 96.44 256 SER A CA 1
ATOM 2016 C C . SER A 1 256 ? 11.920 2.469 -26.229 1.00 96.44 256 SER A C 1
ATOM 2018 O O . SER A 1 256 ? 12.129 3.237 -27.163 1.00 96.44 256 SER A O 1
ATOM 2020 N N . CYS A 1 257 ? 11.917 2.882 -24.957 1.00 95.44 257 CYS A N 1
ATOM 2021 C CA . CYS A 1 257 ? 12.035 4.296 -24.573 1.00 95.44 257 CYS A CA 1
ATOM 2022 C C . CYS A 1 257 ? 13.257 4.613 -23.698 1.00 95.44 257 CYS A C 1
ATOM 2024 O O . CYS A 1 257 ? 13.445 5.764 -23.317 1.00 95.44 257 CYS A O 1
ATOM 2026 N N . ASN A 1 258 ? 14.082 3.613 -23.368 1.00 95.19 258 ASN A N 1
ATOM 2027 C CA . ASN A 1 258 ? 15.244 3.713 -22.477 1.00 95.19 258 ASN A CA 1
ATOM 2028 C C . ASN A 1 258 ? 14.928 4.205 -21.057 1.00 95.19 258 ASN A C 1
ATOM 2030 O O . ASN A 1 258 ? 15.829 4.607 -20.322 1.00 95.19 258 ASN A O 1
ATOM 2034 N N . HIS A 1 259 ? 13.660 4.161 -20.643 1.00 94.06 259 HIS A N 1
ATOM 2035 C CA . HIS A 1 259 ? 13.300 4.428 -19.260 1.00 94.06 259 HIS A CA 1
ATOM 2036 C C . HIS A 1 259 ? 13.907 3.359 -18.349 1.00 94.06 259 HIS A C 1
ATOM 2038 O O . HIS A 1 259 ? 13.649 2.169 -18.539 1.00 94.06 259 HIS A O 1
ATOM 2044 N N . CYS A 1 260 ? 14.709 3.798 -17.382 1.00 95.12 260 CYS A N 1
ATOM 2045 C CA . CYS A 1 260 ? 15.324 2.956 -16.366 1.00 95.12 260 CYS A CA 1
ATOM 2046 C C . CYS A 1 260 ? 14.559 3.115 -15.055 1.00 95.12 260 CYS A C 1
ATOM 2048 O O . CYS A 1 260 ? 14.344 4.245 -14.604 1.00 95.12 260 CYS A O 1
ATOM 2050 N N . ARG A 1 261 ? 14.147 1.996 -14.461 1.00 94.12 261 ARG A N 1
ATOM 2051 C CA . ARG A 1 261 ? 13.510 1.980 -13.147 1.00 94.12 261 ARG A CA 1
ATOM 2052 C C . ARG A 1 261 ? 13.685 0.638 -12.461 1.00 94.12 261 ARG A C 1
ATOM 2054 O O . ARG A 1 261 ? 13.920 -0.376 -13.112 1.00 94.12 261 ARG A O 1
ATOM 2061 N N . ASP A 1 262 ? 13.438 0.633 -11.166 1.00 95.25 262 ASP A N 1
ATOM 2062 C CA . ASP A 1 262 ? 13.279 -0.604 -10.420 1.00 95.25 262 ASP A CA 1
ATOM 2063 C C . ASP A 1 262 ? 11.869 -1.172 -10.655 1.00 95.25 262 ASP A C 1
ATOM 2065 O O . ASP A 1 262 ? 10.894 -0.415 -10.767 1.00 95.25 262 ASP A O 1
ATOM 2069 N N . ILE A 1 263 ? 11.760 -2.498 -10.745 1.00 94.19 263 ILE A N 1
ATOM 2070 C CA . ILE A 1 263 ? 10.484 -3.218 -10.877 1.00 94.19 263 ILE A CA 1
ATOM 2071 C C . ILE A 1 263 ? 10.330 -4.138 -9.671 1.00 94.19 263 ILE A C 1
ATOM 2073 O O . ILE A 1 263 ? 11.147 -5.037 -9.481 1.00 94.19 263 ILE A O 1
ATOM 2077 N N . ASP A 1 264 ? 9.281 -3.943 -8.871 1.00 92.06 264 ASP A N 1
ATOM 2078 C CA . ASP A 1 264 ? 8.922 -4.896 -7.817 1.00 92.06 264 ASP A CA 1
ATOM 2079 C C . ASP A 1 264 ? 7.950 -5.933 -8.375 1.00 92.06 264 ASP A C 1
ATOM 2081 O O . ASP A 1 264 ? 6.766 -5.660 -8.553 1.00 92.06 264 ASP A O 1
ATOM 2085 N N . LEU A 1 265 ? 8.438 -7.145 -8.624 1.00 89.38 265 LEU A N 1
ATOM 2086 C CA . LEU A 1 265 ? 7.673 -8.196 -9.294 1.00 89.38 265 LEU A CA 1
ATOM 2087 C C . LEU A 1 265 ? 6.370 -8.570 -8.573 1.00 89.38 265 LEU A C 1
ATOM 2089 O O . LEU A 1 265 ? 5.463 -9.099 -9.209 1.00 89.38 265 LEU A O 1
ATOM 2093 N N . CYS A 1 266 ? 6.269 -8.295 -7.270 1.00 84.06 266 CYS A N 1
ATOM 2094 C CA . CYS A 1 266 ? 5.088 -8.603 -6.463 1.00 84.06 266 CYS A CA 1
ATOM 2095 C C . CYS A 1 266 ? 4.123 -7.414 -6.340 1.00 84.06 266 CYS A C 1
ATOM 2097 O O . CYS A 1 266 ? 2.924 -7.611 -6.149 1.00 84.06 266 CYS A O 1
ATOM 2099 N N . LYS A 1 267 ? 4.644 -6.186 -6.431 1.00 86.69 267 LYS A N 1
ATOM 2100 C CA . LYS A 1 267 ? 3.907 -4.959 -6.093 1.00 86.69 267 LYS A CA 1
ATOM 2101 C C . LYS A 1 267 ? 3.578 -4.064 -7.280 1.00 86.69 267 LYS A C 1
ATOM 2103 O O . LYS A 1 267 ? 2.818 -3.111 -7.128 1.00 86.69 267 LYS A O 1
ATOM 2108 N N . ASP A 1 268 ? 4.169 -4.326 -8.441 1.00 89.00 268 ASP A N 1
ATOM 2109 C CA . ASP A 1 268 ? 4.079 -3.412 -9.570 1.00 89.00 268 ASP A CA 1
ATOM 2110 C C . ASP A 1 268 ? 2.667 -3.326 -10.167 1.00 89.00 268 ASP A C 1
ATOM 2112 O O . ASP A 1 268 ? 2.081 -4.331 -10.578 1.00 89.00 268 ASP A O 1
ATOM 2116 N N . SER A 1 269 ? 2.145 -2.102 -10.263 1.00 87.19 269 SER A N 1
ATOM 2117 C CA . SER A 1 269 ? 0.844 -1.824 -10.878 1.00 87.19 269 SER A CA 1
ATOM 2118 C C . SER A 1 269 ? 0.881 -1.913 -12.411 1.00 87.19 269 SER A C 1
ATOM 2120 O O . SER A 1 269 ? -0.162 -2.107 -13.035 1.00 87.19 269 SER A O 1
ATOM 2122 N N . TYR A 1 270 ? 2.053 -1.769 -13.044 1.00 90.75 270 TYR A N 1
ATOM 2123 C CA . TYR A 1 270 ? 2.197 -1.784 -14.501 1.00 90.75 270 TYR A CA 1
ATOM 2124 C C . TYR A 1 270 ? 2.388 -3.219 -14.989 1.00 90.75 270 TYR A C 1
ATOM 2126 O O . TYR A 1 270 ? 3.504 -3.675 -15.250 1.00 90.75 270 TYR A O 1
ATOM 2134 N N . ARG A 1 271 ? 1.271 -3.937 -15.103 1.00 89.31 271 ARG A N 1
ATOM 2135 C CA . ARG A 1 271 ? 1.209 -5.343 -15.512 1.00 89.31 271 ARG A CA 1
ATOM 2136 C C . ARG A 1 271 ? 0.127 -5.563 -16.567 1.00 89.31 271 ARG A C 1
ATOM 2138 O O . ARG A 1 271 ? -0.900 -4.894 -16.563 1.00 89.31 271 ARG A O 1
ATOM 2145 N N . SER A 1 272 ? 0.351 -6.525 -17.453 1.00 90.00 272 SER A N 1
ATOM 2146 C CA . SER A 1 272 ? -0.610 -6.956 -18.473 1.00 90.00 272 SER A CA 1
ATOM 2147 C C . SER A 1 272 ? -0.588 -8.471 -18.629 1.00 90.00 272 SER A C 1
ATOM 2149 O O . SER A 1 272 ? 0.389 -9.121 -18.257 1.00 90.00 272 SER A O 1
ATOM 2151 N N . VAL A 1 273 ? -1.666 -9.024 -19.180 1.00 88.62 273 VAL A N 1
ATOM 2152 C CA . VAL A 1 273 ? -1.765 -10.442 -19.536 1.00 88.62 273 VAL A CA 1
ATOM 2153 C C . VAL A 1 273 ? -1.980 -10.530 -21.039 1.00 88.62 273 VAL A C 1
ATOM 2155 O O . VAL A 1 273 ? -2.925 -9.939 -21.559 1.00 88.62 273 VAL A O 1
ATOM 2158 N N . ASP A 1 274 ? -1.103 -11.252 -21.730 1.00 87.75 274 ASP A N 1
ATOM 2159 C CA . ASP A 1 274 ? -1.224 -11.550 -23.158 1.00 87.75 274 ASP A CA 1
ATOM 2160 C C . ASP A 1 274 ? -1.076 -13.062 -23.365 1.00 87.75 274 ASP A C 1
ATOM 2162 O O . ASP A 1 274 ? -0.093 -13.655 -22.928 1.00 87.75 274 ASP A O 1
ATOM 2166 N N . ASN A 1 275 ? -2.068 -13.695 -23.998 1.00 88.12 275 ASN A N 1
ATOM 2167 C CA . ASN A 1 275 ? -2.145 -15.152 -24.198 1.00 88.12 275 ASN A CA 1
ATOM 2168 C C . ASN A 1 275 ? -1.879 -15.976 -22.918 1.00 88.12 275 ASN A C 1
ATOM 2170 O O . ASN A 1 275 ? -1.073 -16.904 -22.938 1.00 88.12 275 ASN A O 1
ATOM 2174 N N . ASP A 1 276 ? -2.528 -15.613 -21.805 1.00 83.94 276 ASP A N 1
ATOM 2175 C CA . ASP A 1 276 ? -2.352 -16.223 -20.472 1.00 83.94 276 ASP A CA 1
ATOM 2176 C C . ASP A 1 276 ? -0.930 -16.095 -19.881 1.00 83.94 276 ASP A C 1
ATOM 2178 O O . ASP A 1 276 ? -0.604 -16.724 -18.872 1.00 83.94 276 ASP A O 1
ATOM 2182 N N . VAL A 1 277 ? -0.075 -15.252 -20.470 1.00 86.19 277 VAL A N 1
ATOM 2183 C CA . VAL A 1 277 ? 1.265 -14.938 -19.965 1.00 86.19 277 VAL A CA 1
ATOM 2184 C C . VAL A 1 277 ? 1.268 -13.541 -19.353 1.00 86.19 277 VAL A C 1
ATOM 2186 O O . VAL A 1 277 ? 0.830 -12.568 -19.966 1.00 86.19 277 VAL A O 1
ATOM 2189 N N . PHE A 1 278 ? 1.789 -13.439 -18.132 1.00 87.62 278 PHE A N 1
ATOM 2190 C CA . PHE A 1 278 ? 1.942 -12.172 -17.425 1.00 87.62 278 PHE A CA 1
ATOM 2191 C C . PHE A 1 278 ? 3.188 -11.427 -17.904 1.00 87.62 278 PHE A C 1
ATOM 2193 O O . PHE A 1 278 ? 4.257 -12.018 -18.061 1.00 87.62 278 PHE A O 1
ATOM 2200 N N . TYR A 1 279 ? 3.048 -10.117 -18.084 1.00 92.19 279 TYR A N 1
ATOM 2201 C CA . TYR A 1 279 ? 4.126 -9.208 -18.452 1.00 92.19 279 TYR A CA 1
ATOM 2202 C C . TYR A 1 279 ? 4.108 -7.969 -17.568 1.00 92.19 279 TYR A C 1
ATOM 2204 O O . TYR A 1 279 ? 3.056 -7.365 -17.353 1.00 92.19 279 TYR A O 1
ATOM 2212 N N . TRP A 1 280 ? 5.289 -7.528 -17.146 1.00 94.69 280 TRP A N 1
ATOM 2213 C CA . TRP A 1 280 ? 5.474 -6.179 -16.617 1.00 94.69 280 TRP A CA 1
ATOM 2214 C C . TRP A 1 280 ? 5.582 -5.184 -17.768 1.00 94.69 280 TRP A C 1
ATOM 2216 O O . TRP A 1 280 ? 6.164 -5.487 -18.810 1.00 94.69 280 TRP A O 1
ATOM 2226 N N . GLN A 1 281 ? 5.046 -3.982 -17.581 1.00 95.75 281 GLN A N 1
ATOM 2227 C CA . GLN A 1 281 ? 5.005 -2.938 -18.598 1.00 95.75 281 GLN A CA 1
ATOM 2228 C C . GLN A 1 281 ? 5.806 -1.710 -18.180 1.00 95.75 281 GLN A C 1
ATOM 2230 O O . GLN A 1 281 ? 5.905 -1.344 -17.005 1.00 95.75 281 GLN A O 1
ATOM 2235 N N . CYS A 1 282 ? 6.387 -1.039 -19.170 1.00 95.06 282 CYS A N 1
ATOM 2236 C CA . CYS A 1 282 ? 7.009 0.255 -18.953 1.00 95.06 282 CYS A CA 1
ATOM 2237 C C . CYS A 1 282 ? 5.933 1.313 -18.639 1.00 95.06 282 CYS A C 1
ATOM 2239 O O . CYS A 1 282 ? 5.037 1.500 -19.463 1.00 95.06 282 CYS A O 1
ATOM 2241 N N . PRO A 1 283 ? 6.046 2.086 -17.543 1.00 92.06 283 PRO A N 1
ATOM 2242 C CA . PRO A 1 283 ? 5.045 3.093 -17.179 1.00 92.06 283 PRO A CA 1
ATOM 2243 C C . PRO A 1 283 ? 4.958 4.272 -18.160 1.00 92.06 283 PRO A C 1
ATOM 2245 O O . PRO A 1 283 ? 3.980 5.008 -18.144 1.00 92.06 283 PRO A O 1
ATOM 2248 N N . ILE A 1 284 ? 5.979 4.472 -19.005 1.00 91.44 284 ILE A N 1
ATOM 2249 C CA . ILE A 1 284 ? 6.033 5.590 -19.958 1.00 91.44 284 ILE A CA 1
ATOM 2250 C C . ILE A 1 284 ? 5.433 5.206 -21.312 1.00 91.44 284 ILE A C 1
ATOM 2252 O O . ILE A 1 284 ? 4.622 5.941 -21.862 1.00 91.44 284 ILE A O 1
ATOM 2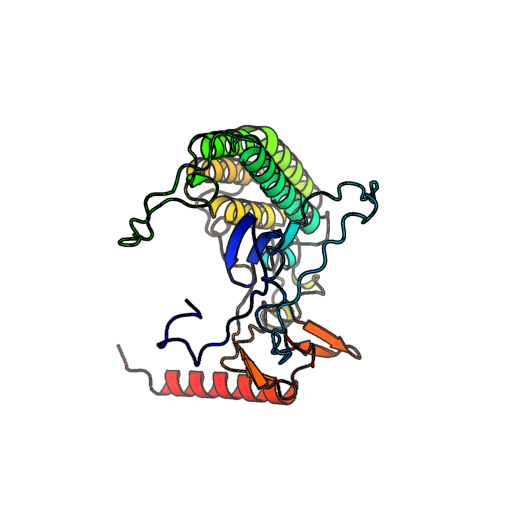256 N N . CYS A 1 285 ? 5.852 4.072 -21.877 1.00 94.12 285 CYS A N 1
ATOM 2257 C CA . CYS A 1 285 ? 5.482 3.684 -23.244 1.00 94.12 285 CYS A CA 1
ATOM 2258 C C . CYS A 1 285 ? 4.585 2.443 -23.320 1.00 94.12 285 CYS A C 1
ATOM 2260 O O . CYS A 1 285 ? 4.274 1.995 -24.420 1.00 94.12 285 CYS A O 1
ATOM 2262 N N . SER A 1 286 ? 4.213 1.856 -22.177 1.00 94.62 286 SER A N 1
ATOM 2263 C CA . SER A 1 286 ? 3.402 0.633 -22.066 1.00 94.62 286 SER A CA 1
ATOM 2264 C C . SER A 1 286 ? 3.952 -0.584 -22.826 1.00 94.62 286 SER A C 1
ATOM 2266 O O . SER A 1 286 ? 3.245 -1.566 -23.018 1.00 94.62 286 SER A O 1
ATOM 2268 N N . THR A 1 287 ? 5.220 -0.555 -23.261 1.00 95.88 287 THR A N 1
ATOM 2269 C CA . THR A 1 287 ? 5.862 -1.733 -23.861 1.00 95.88 287 THR A CA 1
ATOM 2270 C C . THR A 1 287 ? 6.101 -2.788 -22.782 1.00 95.88 287 THR A C 1
ATOM 2272 O O . THR A 1 287 ? 6.629 -2.460 -21.715 1.00 95.88 287 THR A O 1
ATOM 2275 N N . ASN A 1 288 ? 5.761 -4.041 -23.085 1.00 96.19 288 ASN A N 1
ATOM 2276 C CA . ASN A 1 288 ? 6.045 -5.197 -22.237 1.00 96.19 288 ASN A CA 1
ATOM 2277 C C . ASN A 1 288 ? 7.560 -5.424 -22.129 1.00 96.19 288 ASN A C 1
ATOM 2279 O O . ASN A 1 288 ? 8.272 -5.425 -23.136 1.00 96.19 288 ASN A O 1
ATOM 2283 N N . TYR A 1 289 ? 8.055 -5.630 -20.913 1.00 95.94 289 TYR A N 1
ATOM 2284 C CA . TYR A 1 289 ? 9.409 -6.125 -20.695 1.00 95.94 289 TYR A CA 1
ATOM 2285 C C . TYR A 1 289 ? 9.510 -7.590 -21.144 1.00 95.94 289 TYR A C 1
ATOM 2287 O O . TYR A 1 289 ? 8.543 -8.346 -21.058 1.00 95.94 289 TYR A O 1
ATOM 2295 N N . ASP A 1 290 ? 10.682 -7.988 -21.639 1.00 95.00 290 ASP A N 1
ATOM 2296 C CA . ASP A 1 290 ? 10.935 -9.370 -22.045 1.00 95.00 290 ASP A CA 1
ATOM 2297 C C . ASP A 1 290 ? 11.059 -10.265 -20.802 1.00 95.00 290 ASP A C 1
ATOM 2299 O O . ASP A 1 290 ? 11.946 -10.073 -19.963 1.00 95.00 290 ASP A O 1
ATOM 2303 N N . ASN A 1 291 ? 10.186 -11.266 -20.687 1.00 94.06 291 ASN A N 1
ATOM 2304 C CA . ASN A 1 291 ? 10.197 -12.200 -19.564 1.00 94.06 291 ASN A CA 1
ATOM 2305 C C . ASN A 1 291 ? 11.511 -12.992 -19.473 1.00 94.06 291 ASN A C 1
ATOM 2307 O O . ASN A 1 291 ? 11.937 -13.309 -18.364 1.00 94.06 291 ASN A O 1
ATOM 2311 N N . ALA A 1 292 ? 12.195 -13.256 -20.594 1.00 95.25 292 ALA A N 1
ATOM 2312 C CA . ALA A 1 292 ? 13.491 -13.934 -20.572 1.00 95.25 292 ALA A CA 1
ATOM 2313 C C . ALA A 1 292 ? 14.589 -13.061 -19.936 1.00 95.25 292 ALA A C 1
ATOM 2315 O O . ALA A 1 292 ? 15.481 -13.570 -19.257 1.00 95.25 292 ALA A O 1
ATOM 2316 N N . GLU A 1 293 ? 14.522 -11.737 -20.116 1.00 94.44 293 GLU A N 1
ATOM 2317 C CA . GLU A 1 293 ? 15.439 -10.804 -19.450 1.00 94.44 293 GLU A CA 1
ATOM 2318 C C . GLU A 1 293 ? 15.149 -10.712 -17.956 1.00 94.44 293 GLU A C 1
ATOM 2320 O O . GLU A 1 293 ? 16.074 -10.739 -17.146 1.00 94.44 293 GLU A O 1
ATOM 2325 N N . ILE A 1 294 ? 13.869 -10.643 -17.587 1.00 94.50 294 ILE A N 1
ATOM 2326 C CA . ILE A 1 294 ? 13.434 -10.640 -16.187 1.00 94.50 294 ILE A CA 1
ATOM 2327 C C . ILE A 1 294 ? 13.895 -11.919 -15.478 1.00 94.50 294 ILE A C 1
ATOM 2329 O O . ILE A 1 294 ? 14.452 -11.846 -14.383 1.00 94.50 294 ILE A O 1
ATOM 2333 N N . GLU A 1 295 ? 13.743 -13.081 -16.114 1.00 94.38 295 GLU A N 1
ATOM 2334 C CA . GLU A 1 295 ? 14.234 -14.356 -15.588 1.00 94.38 295 GLU A CA 1
ATOM 2335 C C . GLU A 1 295 ? 15.762 -14.354 -15.421 1.00 94.38 295 GLU A C 1
ATOM 2337 O O . GLU A 1 295 ? 16.275 -14.745 -14.370 1.00 94.38 295 GLU A O 1
ATOM 2342 N N . ALA A 1 296 ? 16.508 -13.855 -16.412 1.00 95.50 296 ALA A N 1
ATOM 2343 C CA . ALA A 1 296 ? 17.962 -13.749 -16.319 1.00 95.50 296 ALA A CA 1
ATOM 2344 C C . ALA A 1 296 ? 18.410 -12.834 -15.162 1.00 95.50 296 ALA A C 1
ATOM 2346 O O . ALA A 1 296 ? 19.351 -13.173 -14.440 1.00 95.50 296 ALA A O 1
ATOM 2347 N N . LEU A 1 297 ? 17.718 -11.709 -14.947 1.00 94.88 297 LEU A N 1
ATOM 2348 C CA . LEU A 1 297 ? 17.968 -10.802 -13.821 1.00 94.88 297 LEU A CA 1
ATOM 2349 C C . LEU A 1 297 ? 17.676 -11.475 -12.474 1.00 94.88 297 LEU A C 1
ATOM 2351 O O . LEU A 1 297 ? 18.458 -11.334 -11.533 1.00 94.88 297 LEU A O 1
ATOM 2355 N N . LEU A 1 298 ? 16.593 -12.250 -12.380 1.00 93.62 298 LEU A N 1
ATOM 2356 C CA . LEU A 1 298 ? 16.274 -13.029 -11.184 1.00 93.62 298 LEU A CA 1
ATOM 2357 C C . LEU A 1 298 ? 17.361 -14.056 -10.860 1.00 93.62 298 LEU A C 1
ATOM 2359 O O . LEU A 1 298 ? 17.810 -14.140 -9.714 1.00 93.62 298 LEU A O 1
ATOM 2363 N N . LEU A 1 299 ? 17.821 -14.805 -11.865 1.00 95.31 299 LEU A N 1
ATOM 2364 C CA . LEU A 1 299 ? 18.908 -15.770 -11.703 1.00 95.31 299 LEU A CA 1
ATOM 2365 C C . LEU A 1 299 ? 20.196 -15.088 -11.232 1.00 95.31 299 LEU A C 1
ATOM 2367 O O . LEU A 1 299 ? 20.876 -15.600 -10.341 1.00 95.31 299 LEU A O 1
ATOM 2371 N N . ASP A 1 300 ? 20.520 -13.918 -11.777 1.00 95.00 300 ASP A N 1
ATOM 2372 C CA . ASP A 1 300 ? 21.684 -13.144 -11.353 1.00 95.00 300 ASP A CA 1
ATOM 2373 C C . ASP A 1 300 ? 21.562 -12.659 -9.897 1.00 95.00 300 ASP A C 1
ATOM 2375 O O . ASP A 1 300 ? 22.504 -12.810 -9.116 1.00 95.00 300 ASP A O 1
ATOM 2379 N N . ILE A 1 301 ? 20.387 -12.180 -9.468 1.00 93.44 301 ILE A N 1
ATOM 2380 C CA . ILE A 1 301 ? 20.134 -11.821 -8.061 1.00 93.44 301 ILE A CA 1
ATOM 2381 C C . ILE A 1 301 ? 20.359 -13.023 -7.137 1.00 93.44 301 ILE A C 1
ATOM 2383 O O . ILE A 1 301 ? 21.021 -12.887 -6.102 1.00 93.44 301 ILE A O 1
ATOM 2387 N N . VAL A 1 302 ? 19.841 -14.200 -7.498 1.00 93.88 302 VAL A N 1
ATOM 2388 C CA . VAL A 1 302 ? 20.029 -15.431 -6.715 1.00 93.88 302 VAL A CA 1
ATOM 2389 C C . VAL A 1 302 ? 21.508 -15.812 -6.651 1.00 93.88 302 VAL A C 1
ATOM 2391 O O . VAL A 1 302 ? 22.024 -16.071 -5.562 1.00 93.88 302 VAL A O 1
ATOM 2394 N N . ASN A 1 303 ? 22.219 -15.774 -7.779 1.00 95.81 303 ASN A N 1
ATOM 2395 C CA . ASN A 1 303 ? 23.648 -16.079 -7.842 1.00 95.81 303 ASN A CA 1
ATOM 2396 C C . ASN A 1 303 ? 24.476 -15.120 -6.977 1.00 95.81 303 ASN A C 1
ATOM 2398 O O . ASN A 1 303 ? 25.336 -15.564 -6.212 1.00 95.81 303 ASN A O 1
ATOM 2402 N N . ARG A 1 304 ? 24.188 -13.815 -7.030 1.00 94.19 304 ARG A N 1
ATOM 2403 C CA . ARG A 1 304 ? 24.847 -12.805 -6.189 1.00 94.19 304 ARG A CA 1
ATOM 2404 C C . ARG A 1 304 ? 24.564 -13.026 -4.708 1.00 94.19 304 ARG A C 1
ATOM 2406 O O . ARG A 1 304 ? 25.495 -12.971 -3.909 1.00 94.19 304 ARG A O 1
ATOM 2413 N N . LYS A 1 305 ? 23.315 -13.319 -4.326 1.00 94.25 305 LYS A N 1
ATOM 2414 C CA . LYS A 1 305 ? 22.961 -13.642 -2.931 1.00 94.25 305 LYS A CA 1
ATOM 2415 C C . LYS A 1 305 ? 23.663 -14.909 -2.449 1.00 94.25 305 LYS A C 1
ATOM 2417 O O . LYS A 1 305 ? 24.204 -14.912 -1.347 1.00 94.25 305 LYS A O 1
ATOM 2422 N N . SER A 1 306 ? 23.718 -15.952 -3.278 1.00 96.31 306 SER A N 1
ATOM 2423 C CA . SER A 1 306 ? 24.448 -17.183 -2.966 1.00 96.31 306 SER A CA 1
ATOM 2424 C C . SER A 1 306 ? 25.940 -16.915 -2.779 1.00 96.31 306 SER A C 1
ATOM 2426 O O . SER A 1 306 ? 26.542 -17.427 -1.839 1.00 96.31 306 SER A O 1
ATOM 2428 N N . MET A 1 307 ? 26.544 -16.104 -3.649 1.00 96.31 307 MET A N 1
ATOM 2429 C CA . MET A 1 307 ? 27.950 -15.724 -3.537 1.00 96.31 307 MET A CA 1
ATOM 2430 C C . MET A 1 307 ? 28.210 -14.899 -2.274 1.00 96.31 307 MET A C 1
ATOM 2432 O O . MET A 1 307 ? 29.155 -15.191 -1.550 1.00 96.31 307 MET A O 1
ATOM 2436 N N . GLY A 1 308 ? 27.342 -13.931 -1.969 1.00 95.75 308 GLY A N 1
ATOM 2437 C CA . GLY A 1 308 ? 27.415 -13.137 -0.743 1.00 95.75 308 GLY A CA 1
ATOM 2438 C C . GLY A 1 308 ? 27.321 -13.995 0.518 1.00 95.75 308 GLY A C 1
ATOM 2439 O O . GLY A 1 308 ? 28.109 -13.809 1.435 1.00 95.75 308 GLY A O 1
ATOM 2440 N N . PHE A 1 309 ? 26.425 -14.986 0.536 1.00 95.25 309 PHE A N 1
ATOM 2441 C CA . PHE A 1 309 ? 26.320 -15.937 1.644 1.00 95.25 309 PHE A CA 1
ATOM 2442 C C . PHE A 1 309 ? 27.578 -16.804 1.794 1.00 95.25 309 PHE A C 1
ATOM 2444 O O . PHE A 1 309 ? 28.046 -17.018 2.907 1.00 95.25 309 PHE A O 1
ATOM 2451 N N . MET A 1 310 ? 28.155 -17.288 0.688 1.00 95.69 310 MET A N 1
ATOM 2452 C CA . MET A 1 310 ? 29.391 -18.083 0.728 1.00 95.69 310 MET A CA 1
ATOM 2453 C C . MET A 1 310 ? 30.607 -17.280 1.206 1.00 95.69 310 MET A C 1
ATOM 2455 O O . MET A 1 310 ? 31.518 -17.856 1.794 1.00 95.69 310 MET A O 1
ATOM 2459 N N . LEU A 1 311 ? 30.632 -15.975 0.932 1.00 96.06 311 LEU A N 1
ATOM 2460 C CA . LEU A 1 311 ? 31.722 -15.067 1.291 1.00 96.06 311 LEU A CA 1
ATOM 2461 C C . LEU A 1 311 ? 31.474 -14.312 2.604 1.00 96.06 311 LEU A C 1
ATOM 2463 O O . LEU A 1 311 ? 32.258 -13.425 2.931 1.00 96.06 311 LEU A O 1
ATOM 2467 N N . GLN A 1 312 ? 30.393 -14.613 3.332 1.00 95.06 312 GLN A N 1
ATOM 2468 C CA . GLN A 1 312 ? 30.079 -13.894 4.563 1.00 95.06 312 GLN A CA 1
ATOM 2469 C C . GLN A 1 312 ? 31.150 -14.149 5.630 1.00 95.06 312 GLN A C 1
ATOM 2471 O O . GLN A 1 312 ? 31.617 -15.279 5.808 1.00 95.06 312 GLN A O 1
ATOM 2476 N N . ASP A 1 313 ? 31.510 -13.099 6.362 1.00 94.31 313 ASP A N 1
ATOM 2477 C CA . ASP A 1 313 ? 32.392 -13.228 7.514 1.00 94.31 313 ASP A CA 1
ATOM 2478 C C . ASP A 1 313 ? 31.709 -14.049 8.615 1.00 94.31 313 ASP A C 1
ATOM 2480 O O . ASP A 1 313 ? 30.495 -13.970 8.827 1.00 94.31 313 ASP A O 1
ATOM 2484 N N . LEU A 1 314 ? 32.501 -14.830 9.347 1.00 89.00 314 LEU A N 1
ATOM 2485 C CA . LEU A 1 314 ? 32.036 -15.469 10.572 1.00 89.00 314 LEU A CA 1
ATOM 2486 C C . LEU A 1 314 ? 32.026 -14.413 11.687 1.00 89.00 314 LEU A C 1
ATOM 2488 O O . LEU A 1 314 ? 33.087 -13.883 12.027 1.00 89.00 314 LEU A O 1
ATOM 2492 N N . GLN A 1 315 ? 30.845 -14.107 12.230 1.00 66.25 315 GLN A N 1
ATOM 2493 C CA . GLN A 1 315 ? 30.692 -13.262 13.421 1.00 66.25 315 GLN A CA 1
ATOM 2494 C C . GLN A 1 315 ? 30.828 -14.065 14.714 1.00 66.25 315 GLN A C 1
ATOM 2496 O O . GLN A 1 315 ? 30.319 -15.209 14.761 1.00 66.25 315 GLN A O 1
#

Secondary structure (DSSP, 8-state):
-TTSGGGTT--------EEEEEEEETTEEEEEEPPPPTTTSSTTS----------------------------EEEEEHHHHTS-TGGGHHHHHHHHHHHHHHHHHHHHHHHS-S-----------S---TTS--GGGGSHHHHHHHHHHIIIIIHHHHHHHHHHHHHH-S-EEGGG-TT-TTHHHH-SS--EE-HHHHHHHHHHHHHTTSGGGHHHHHHHHHHHHHHTT--TTSGGGS---SS---EEEEEEPTTT--EEEEETTT-S-EEEETTEEEEB-TTT-PBPPHHHHHHHHHHHHHHHHHHHHTPPP-

pLDDT: mean 81.06, std 20.47, range [26.77, 98.06]

Sequence (315 aa):
IRSKELFHGIQMTYNQCWEYLMWLDPANHGGIRGTLPRGLGDAGEGNDRTLSVHGTNDEDEPFRDDEEEEGPEIVMNWNLSEFLPEEANVQGHFTTIIASYMSSIYQYLTQSEPVMGTPVRRPTTASQLTQTAPTGVGAHLSTADYAKKLISGDLSQKLFHICQRIQKRLPTFDVSKMENINFMEIMSKEKHIINPALEFVKSVCKVLSLDSSIEDDVTSLRRNLLRLIDVGEFSDSADWSDPCPSVVLPEVICRSCNHCRDIDLCKDSYRSVDNDVFYWQCPICSTNYDNAEIEALLLDIVNRKSMGFMLQDLQ